Protein AF-A0A078GPU3-F1 (afdb_monomer)

InterPro domains:
  IPR036322 WD40-repeat-containing domain superfamily [SSF50978] (139-266)
  IPR045288 Membrane protein At1g75140-like [PTHR35464] (1-356)

Sequence (356 aa):
MADPRNGKSFLFTFYFIITLTLLFISPSYANESPAIVDETEDVVSTDVAASVTEPTREDTLLHKLEELVKNLTEIVSNLDAKLSESKNEISKSDDEAIGGGGAKAFSVTKYSPFWTERFSFTSAMKLDSDATFINVLPFKDFEGSSKYFAIGDSRGRVYVFLRNGDVLIEFFTTVDSPVTAMVSYLSMFKNSSFVVTGHQNGAVLFHRIHEGSSGEDWNSNSVSMEHVGAFDVDDSADPVTLLEVHHVGRVRYILATDLSGKLTVLTENRTVYGSVIPTSRPLVFLKQRLLFLTESGAGSLDLRSMKIRETECEGLNHSLARSYVFDATERSKAYGFTSEGEIIHVLLHGDIMNFK

Nearest PDB structures (foldseek):
  3zwl-assembly1_B  TM=7.045E-01  e=1.389E-06  Saccharomyces cerevisiae
  7d4i-assembly1_B3  TM=7.040E-01  e=6.332E-05  Saccharomyces cerevisiae S288C
  8b2l-assembly1_Q1  TM=5.163E-01  e=3.341E-06  Nicotiana tabacum
  7sqc-assembly1_2I  TM=4.112E-01  e=4.795E-06  Chlamydomonas reinhardtii
  7d5s-assembly1_B2  TM=6.353E-01  e=2.829E-04  Saccharomyces cerevisiae S288C

Radius of gyration: 32.64 Å; Cα contacts (8 Å, |Δi|>4): 587; chains: 1; bounding box: 80×60×107 Å

Organism: Brassica napus (NCBI:txid3708)

Secondary structure (DSSP, 8-state):
------SSHHHHHHHHHHHHHTTS--------PPPPP----------------PPPHHHHHHHHHHHHHHHHHHHHHHHHHHHHHHHHHHTTSSS-----------------TTHHHH---------SS-EEEEEE-S-B-TTS-B-EEEEEETTSEEEEEETTS-EEEEEE-SS-S-EEEEEEEE-TTSSEEEEEEEETTS-EEEEEEEEPP--SSS-TT-EEEEEEEE----TTPPPEEEEEEEEETTEEEEEEEETT--EEEEETTS-EEEEE--SS-EEEE-TTSSEEEESSEEEEEETTTTEEEEEE-TT-TTPPEEEEEE-SSSTTEEEEEETT--EEEEE--B-SSSB-

pLDDT: mean 77.77, std 21.82, range [28.89, 98.0]

Solvent-accessible surface area (backbone atoms only — not comparable to full-atom values): 21555 Å² total; per-residue (Å²): 142,82,85,92,82,83,81,70,67,66,60,57,59,54,55,55,54,57,59,59,59,66,73,74,74,76,89,81,85,78,89,77,80,88,81,84,84,86,83,88,80,91,81,90,84,89,86,90,80,90,79,81,87,71,80,51,74,64,58,61,50,51,53,53,50,53,52,49,51,51,53,52,52,51,52,51,53,53,50,54,51,54,56,54,54,58,57,61,61,64,71,72,74,78,86,80,89,87,83,88,86,82,95,72,90,72,83,74,78,71,88,63,86,59,50,72,83,78,43,82,88,65,62,88,88,82,71,99,54,58,76,52,39,79,41,75,40,80,49,60,48,99,86,67,46,65,46,36,36,35,36,22,19,56,60,13,35,40,36,33,26,40,74,67,61,50,76,68,40,82,42,75,73,85,47,86,34,28,25,44,22,59,39,64,44,67,40,97,81,67,46,30,30,41,34,37,40,21,14,51,65,29,50,44,36,36,31,37,38,36,53,53,78,74,63,97,54,93,67,62,73,46,57,49,76,46,84,73,46,65,43,74,63,66,88,85,36,51,29,22,60,42,48,45,72,40,69,59,90,92,47,54,36,39,40,38,27,27,69,86,17,41,37,36,35,29,35,86,89,36,44,68,76,48,71,45,70,60,98,48,38,70,66,42,69,40,84,76,48,54,34,31,36,26,30,56,27,37,38,20,56,41,81,90,77,65,43,77,48,76,46,75,46,86,84,44,86,88,46,38,45,72,47,61,47,65,38,91,86,50,66,51,30,32,41,34,32,29,75,84,70,47,80,43,79,44,70,59,44,78,48,77,90,56,63,90

Foldseek 3Di:
DDDPPDDPPVVVVVVVVVVVVVVPDDDDDDDDDDDDDDDDDDDDDDDDDDDDDDPDPVVVVVVVVVVVVVVVVVVVVVVVVVVVVVVVVVVPPPPDDDDDDDDDPPPPPDPDPCCVVPPDDQDDDDDPFDWQDKAQACQADPVRDGQWIWTWGQQQWIWIAGPNGDTQDTDRQPGGFTFHEKDWDADPVNQKIKMWTFGQQGWIFIKMWGFDPQDDPPPNGRIDMGTPGTAPDDSNFHGWNYWAWADDPPWIWIWTAHPQQKIWIAGPVRYTLDIDHDPFHFADDLHNAQKTAGQFFIWGADSVVRDIDTDGDPPCPPWTWPHKDADPVQSQWIWTATPVGHIDIDGWDDGRVDID

Mean predicted aligned error: 16.99 Å

Structure (mmCIF, N/CA/C/O backbone):
data_AF-A0A078GPU3-F1
#
_entry.id   AF-A0A078GPU3-F1
#
loop_
_atom_site.group_PDB
_atom_site.id
_atom_site.type_symbol
_atom_site.label_atom_id
_atom_site.label_alt_id
_atom_site.label_comp_id
_atom_site.label_asym_id
_atom_site.label_entity_id
_atom_site.label_seq_id
_atom_site.pdbx_PDB_ins_code
_atom_site.Cartn_x
_atom_site.Cartn_y
_atom_site.Cartn_z
_atom_site.occupancy
_atom_site.B_iso_or_equiv
_atom_site.auth_seq_id
_atom_site.auth_comp_id
_atom_site.auth_asym_id
_atom_site.auth_atom_id
_atom_site.pdbx_PDB_model_num
ATOM 1 N N . MET A 1 1 ? 31.493 35.669 18.309 1.00 38.38 1 MET A N 1
ATOM 2 C CA . MET A 1 1 ? 31.780 36.826 17.435 1.00 38.38 1 MET A CA 1
ATOM 3 C C . MET A 1 1 ? 32.610 36.325 16.267 1.00 38.38 1 MET A C 1
ATOM 5 O O . MET A 1 1 ? 33.752 35.950 16.481 1.00 38.38 1 MET A O 1
ATOM 9 N N . ALA A 1 2 ? 32.007 36.229 15.083 1.00 35.31 2 ALA A N 1
ATOM 10 C CA . ALA A 1 2 ? 32.670 35.897 13.824 1.00 35.31 2 ALA A CA 1
ATOM 11 C C . ALA A 1 2 ? 32.143 36.869 12.754 1.00 35.31 2 ALA A C 1
ATOM 13 O O . ALA A 1 2 ? 30.950 37.172 12.731 1.00 35.31 2 ALA A O 1
ATOM 14 N N . ASP A 1 3 ? 33.067 37.414 11.972 1.00 33.72 3 ASP A N 1
ATOM 15 C CA . ASP A 1 3 ? 32.955 38.603 11.120 1.00 33.72 3 ASP A CA 1
ATOM 16 C C . ASP A 1 3 ? 32.292 38.294 9.753 1.00 33.72 3 ASP A C 1
ATOM 18 O O . ASP A 1 3 ? 32.696 37.324 9.104 1.00 33.72 3 ASP A O 1
ATOM 22 N N . PRO A 1 4 ? 31.293 39.066 9.266 1.00 44.62 4 PRO A N 1
ATOM 23 C CA . PRO A 1 4 ? 30.625 38.812 7.994 1.00 44.62 4 PRO A CA 1
ATOM 24 C C . PRO A 1 4 ? 31.137 39.764 6.902 1.00 44.62 4 PRO A C 1
ATOM 26 O O . PRO A 1 4 ? 30.468 40.722 6.513 1.00 44.62 4 PRO A O 1
ATOM 29 N N . ARG A 1 5 ? 32.323 39.500 6.354 1.00 45.81 5 ARG A N 1
ATOM 30 C CA . ARG A 1 5 ? 32.826 40.203 5.163 1.00 45.81 5 ARG A CA 1
ATOM 31 C C . ARG A 1 5 ? 33.572 39.237 4.256 1.00 45.81 5 ARG A C 1
ATOM 33 O O . ARG A 1 5 ? 34.781 39.175 4.359 1.00 45.81 5 ARG A O 1
ATOM 40 N N . ASN A 1 6 ? 32.863 38.478 3.408 1.00 47.97 6 ASN A N 1
ATOM 41 C CA . ASN A 1 6 ? 33.428 37.852 2.188 1.00 47.97 6 ASN A CA 1
ATOM 42 C C . ASN A 1 6 ? 32.373 37.219 1.244 1.00 47.97 6 ASN A C 1
ATOM 44 O O . ASN A 1 6 ? 32.627 36.216 0.590 1.00 47.97 6 ASN A O 1
ATOM 48 N N . GLY A 1 7 ? 31.173 37.806 1.131 1.00 46.72 7 GLY A N 1
ATOM 49 C CA . GLY A 1 7 ? 30.084 37.245 0.306 1.00 46.72 7 GLY A CA 1
ATOM 50 C C . GLY A 1 7 ? 29.919 37.826 -1.106 1.00 46.72 7 GLY A C 1
ATOM 51 O O . GLY A 1 7 ? 29.053 37.370 -1.842 1.00 46.72 7 GLY A O 1
ATOM 52 N N . LYS A 1 8 ? 30.686 38.854 -1.495 1.00 47.19 8 LYS A N 1
ATOM 53 C CA . LYS A 1 8 ? 30.400 39.628 -2.725 1.00 47.19 8 LYS A CA 1
ATOM 54 C C . LYS A 1 8 ? 31.341 39.359 -3.903 1.00 47.19 8 LYS A C 1
ATOM 56 O O . LYS A 1 8 ? 30.979 39.680 -5.025 1.00 47.19 8 LYS A O 1
ATOM 61 N N . SER A 1 9 ? 32.501 38.736 -3.679 1.00 50.56 9 SER A N 1
ATOM 62 C CA . SER A 1 9 ? 33.467 38.465 -4.760 1.00 50.56 9 SER A CA 1
ATOM 63 C C . SER A 1 9 ? 33.090 37.232 -5.598 1.00 50.56 9 SER A C 1
ATOM 65 O O . SER A 1 9 ? 33.302 37.210 -6.804 1.00 50.56 9 SER A O 1
ATOM 67 N N . PHE A 1 10 ? 32.438 36.234 -4.989 1.00 53.00 10 PHE A N 1
ATOM 68 C CA . PHE A 1 10 ? 32.134 34.954 -5.645 1.00 53.00 10 PHE A CA 1
ATOM 69 C C . PHE A 1 10 ? 30.987 35.032 -6.672 1.00 53.00 10 PHE A C 1
ATOM 71 O O . PHE A 1 10 ? 30.927 34.241 -7.609 1.00 53.00 10 PHE A O 1
ATOM 78 N N . LEU A 1 11 ? 30.082 36.006 -6.525 1.00 53.41 11 LEU A N 1
ATOM 79 C CA . LEU A 1 11 ? 28.952 36.194 -7.443 1.00 53.41 11 LEU A CA 1
ATOM 80 C C . LEU A 1 11 ? 29.367 36.876 -8.756 1.00 53.41 11 LEU A C 1
ATOM 82 O O . LEU A 1 11 ? 28.794 36.579 -9.800 1.00 53.41 11 LEU A O 1
ATOM 86 N N . PHE A 1 12 ? 30.389 37.739 -8.730 1.00 52.88 12 PHE A N 1
ATOM 87 C CA . PHE A 1 12 ? 30.881 38.411 -9.938 1.00 52.88 12 PHE A CA 1
ATOM 88 C C . PHE A 1 12 ? 31.705 37.480 -10.837 1.00 52.88 12 PHE A C 1
ATOM 90 O O . PHE A 1 12 ? 31.583 37.551 -12.058 1.00 52.88 12 PHE A O 1
ATOM 97 N N . THR A 1 13 ? 32.483 36.560 -10.261 1.00 53.28 13 THR A N 1
ATOM 98 C CA . THR A 1 13 ? 33.234 35.554 -11.029 1.00 53.28 13 THR A CA 1
ATOM 99 C C . THR A 1 13 ? 32.328 34.517 -11.686 1.00 53.28 13 THR A C 1
ATOM 101 O O . THR A 1 13 ? 32.614 34.092 -12.802 1.00 53.28 13 THR A O 1
ATOM 104 N N . PHE A 1 14 ? 31.205 34.154 -11.059 1.00 53.62 14 PHE A N 1
ATOM 105 C CA . PHE A 1 14 ? 30.246 33.219 -11.655 1.00 53.62 14 PHE A CA 1
ATOM 106 C C . PHE A 1 14 ? 29.488 33.838 -12.843 1.00 53.62 14 PHE A C 1
ATOM 108 O O . PHE A 1 14 ? 29.297 33.183 -13.866 1.00 53.62 14 PHE A O 1
ATOM 115 N N . TYR A 1 15 ? 29.131 35.126 -12.757 1.00 52.25 15 TYR A N 1
ATOM 116 C CA . TYR A 1 15 ? 28.445 35.831 -13.847 1.00 52.25 15 TYR A CA 1
ATOM 117 C C . TYR A 1 15 ? 29.351 36.056 -15.071 1.00 52.25 15 TYR A C 1
ATOM 119 O O . TYR A 1 15 ? 28.878 35.989 -16.201 1.00 52.25 15 TYR A O 1
ATOM 127 N N . PHE A 1 16 ? 30.657 36.261 -14.858 1.00 49.22 16 PHE A N 1
ATOM 128 C CA . PHE A 1 16 ? 31.638 36.448 -15.935 1.00 49.22 16 PHE A CA 1
ATOM 129 C C . PHE A 1 16 ? 31.921 35.159 -16.731 1.00 49.22 16 PHE A C 1
ATOM 131 O O . PHE A 1 16 ? 32.196 35.219 -17.926 1.00 49.22 16 PHE A O 1
ATOM 138 N N . ILE A 1 17 ? 31.816 33.982 -16.099 1.00 54.50 17 ILE A N 1
ATOM 139 C CA . ILE A 1 17 ? 31.999 32.691 -16.786 1.00 54.50 17 ILE A CA 1
ATOM 140 C C . ILE A 1 17 ? 30.772 32.335 -17.643 1.00 54.50 17 ILE A C 1
ATOM 142 O O . ILE A 1 17 ? 30.936 31.795 -18.734 1.00 54.50 17 ILE A O 1
ATOM 146 N N . ILE A 1 18 ? 29.559 32.698 -17.211 1.00 54.38 18 ILE A N 1
ATOM 147 C CA . ILE A 1 18 ? 28.317 32.440 -17.966 1.00 54.38 18 ILE A CA 1
ATOM 148 C C . ILE A 1 18 ? 28.200 33.341 -19.206 1.00 54.38 18 ILE A C 1
ATOM 150 O O . ILE A 1 18 ? 27.699 32.908 -20.241 1.00 54.38 18 ILE A O 1
ATOM 154 N N . THR A 1 19 ? 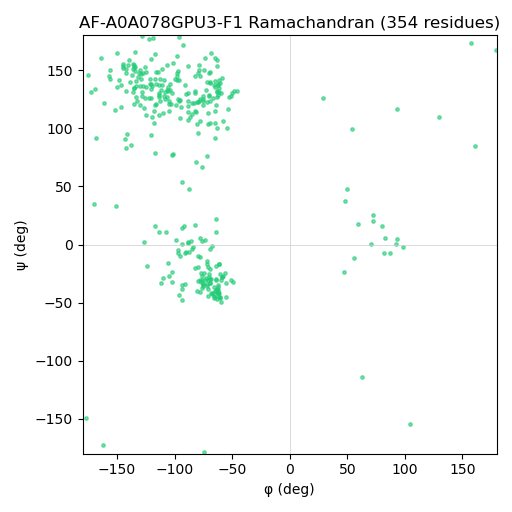28.684 34.584 -19.151 1.00 51.03 19 THR A N 1
ATOM 155 C CA . THR A 1 19 ? 28.669 35.470 -20.326 1.00 51.03 19 THR A CA 1
ATOM 156 C C . THR A 1 19 ? 29.746 35.114 -21.352 1.00 51.03 19 THR A C 1
ATOM 158 O O . THR A 1 19 ? 29.538 35.344 -22.541 1.00 51.03 19 THR A O 1
ATOM 161 N N . LEU A 1 20 ? 30.863 34.509 -20.930 1.00 45.66 20 LEU A N 1
ATOM 162 C CA . LEU A 1 20 ? 31.927 34.075 -21.840 1.00 45.66 20 LEU A CA 1
ATOM 163 C C . LEU A 1 20 ? 31.559 32.794 -22.610 1.00 45.66 20 LEU A C 1
ATOM 165 O O . LEU A 1 20 ? 31.968 32.645 -23.756 1.00 45.66 20 LEU A O 1
ATOM 169 N N . THR A 1 21 ? 30.747 31.898 -22.038 1.00 50.06 21 THR A N 1
ATOM 170 C CA . THR A 1 21 ? 30.280 30.680 -22.731 1.00 50.06 21 THR A CA 1
ATOM 171 C C . THR A 1 21 ? 29.157 30.948 -23.737 1.00 50.06 21 THR A C 1
ATOM 173 O O . THR A 1 21 ? 29.035 30.217 -24.718 1.00 50.06 21 THR A O 1
ATOM 176 N N . LEU A 1 22 ? 28.390 32.031 -23.566 1.00 46.81 22 LEU A N 1
ATOM 177 C CA . LEU A 1 22 ? 27.339 32.449 -24.507 1.00 46.81 22 LEU A CA 1
ATOM 178 C C . LEU A 1 22 ? 27.869 33.151 -25.773 1.00 46.81 22 LEU A C 1
ATOM 180 O O . LEU A 1 22 ? 27.117 33.327 -26.725 1.00 46.81 22 LEU A O 1
ATOM 184 N N . LEU A 1 23 ? 29.154 33.519 -25.816 1.00 43.41 23 LEU A N 1
ATOM 185 C CA . LEU A 1 23 ? 29.799 34.128 -26.990 1.00 43.41 23 LEU A CA 1
ATOM 186 C C . LEU A 1 23 ? 30.362 33.105 -27.996 1.00 43.41 23 LEU A C 1
ATOM 188 O O . LEU A 1 23 ? 30.781 33.503 -29.080 1.00 43.41 23 LEU A O 1
ATOM 192 N N . PHE A 1 24 ? 30.350 31.804 -27.674 1.00 42.53 24 PHE A N 1
ATOM 193 C CA . PHE A 1 24 ? 30.933 30.746 -28.518 1.00 42.53 24 PHE A CA 1
ATOM 194 C C . PHE A 1 24 ? 29.921 29.760 -29.118 1.00 42.53 24 PHE A C 1
ATOM 196 O O . PHE A 1 24 ? 30.326 28.760 -29.704 1.00 42.53 24 PHE A O 1
ATOM 203 N N . ILE A 1 25 ? 28.616 30.036 -29.032 1.00 43.19 25 ILE A N 1
ATOM 204 C CA . ILE A 1 25 ? 27.588 29.203 -29.673 1.00 43.19 25 ILE A CA 1
ATOM 205 C C . ILE A 1 25 ? 26.855 30.035 -30.726 1.00 43.19 25 ILE A C 1
ATOM 207 O O . ILE A 1 25 ? 25.748 30.522 -30.514 1.00 43.19 25 ILE A O 1
ATOM 211 N N . SER A 1 26 ? 27.500 30.184 -31.880 1.00 37.50 26 SER A N 1
ATOM 212 C CA . SER A 1 26 ? 26.836 30.539 -33.134 1.00 37.50 26 SER A CA 1
ATOM 213 C C . SER A 1 26 ? 26.768 29.274 -33.995 1.00 37.50 26 SER A C 1
ATOM 215 O O . SER A 1 26 ? 27.820 28.695 -34.271 1.00 37.50 26 SER A O 1
ATOM 217 N N . PRO A 1 27 ? 25.585 28.819 -34.441 1.00 39.81 27 PRO A N 1
ATOM 218 C CA . PRO A 1 27 ? 25.490 27.739 -35.411 1.00 39.81 27 PRO A CA 1
ATOM 219 C C . PRO A 1 27 ? 25.729 28.305 -36.816 1.00 39.81 27 PRO A C 1
ATOM 221 O O . PRO A 1 27 ? 24.854 28.941 -37.402 1.00 39.81 27 PRO A O 1
ATOM 224 N N . SER A 1 28 ? 26.920 28.078 -37.369 1.00 35.59 28 SER A N 1
ATOM 225 C CA . SER A 1 28 ? 27.180 28.290 -38.796 1.00 35.59 28 SER A CA 1
ATOM 226 C C . SER A 1 28 ? 26.642 27.087 -39.573 1.00 35.59 28 SER A C 1
ATOM 228 O O . SER A 1 28 ? 27.313 26.064 -39.687 1.00 35.59 28 SER A O 1
ATOM 230 N N 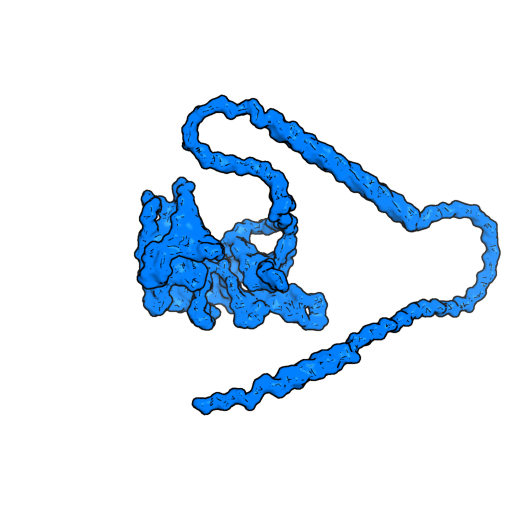. TYR A 1 29 ? 25.420 27.201 -40.090 1.00 36.47 29 TYR A N 1
ATOM 231 C CA . TYR A 1 29 ? 24.913 26.326 -41.146 1.00 36.47 29 TYR A CA 1
ATOM 232 C C . TYR A 1 29 ? 25.758 26.531 -42.413 1.00 36.47 29 TYR A C 1
ATOM 234 O O . TYR A 1 29 ? 25.789 27.636 -42.954 1.00 36.47 29 TYR A O 1
ATOM 242 N N . ALA A 1 30 ? 26.411 25.476 -42.900 1.00 30.42 30 ALA A N 1
ATOM 243 C CA . ALA A 1 30 ? 26.950 25.415 -44.254 1.00 30.42 30 ALA A CA 1
ATOM 244 C C . ALA A 1 30 ? 26.173 24.346 -45.033 1.00 30.42 30 ALA A C 1
ATOM 246 O O . ALA A 1 30 ? 26.242 23.159 -44.725 1.00 30.42 30 ALA A O 1
ATOM 247 N N . ASN A 1 31 ? 25.387 24.815 -46.002 1.00 36.84 31 ASN A N 1
ATOM 248 C CA . ASN A 1 31 ? 24.769 24.022 -47.059 1.00 36.84 31 ASN A CA 1
ATOM 249 C C . ASN A 1 31 ? 25.869 23.535 -48.012 1.00 36.84 31 ASN A C 1
ATOM 251 O O . ASN A 1 31 ? 26.529 24.370 -48.627 1.00 36.84 31 ASN A O 1
ATOM 255 N N . GLU A 1 32 ? 25.987 22.227 -48.223 1.00 31.34 32 GLU A N 1
ATOM 256 C CA . GLU A 1 32 ? 26.596 21.681 -49.438 1.00 31.34 32 GLU A CA 1
ATOM 257 C C . GLU A 1 32 ? 25.609 20.712 -50.100 1.00 31.34 32 GLU A C 1
ATOM 259 O O . GLU A 1 32 ? 25.269 19.658 -49.566 1.00 31.34 32 GLU A O 1
ATOM 264 N N . SER A 1 33 ? 25.103 21.130 -51.263 1.00 37.38 33 SER A N 1
ATOM 265 C CA . SER A 1 33 ? 24.352 20.298 -52.206 1.00 37.38 33 SER A CA 1
ATOM 266 C C . SER A 1 33 ? 25.279 19.265 -52.860 1.00 37.38 33 SER A C 1
ATOM 268 O O . SER A 1 33 ? 26.437 19.592 -53.125 1.00 37.38 33 SER A O 1
ATOM 270 N N . PRO A 1 34 ? 24.796 18.065 -53.229 1.00 35.47 34 PRO A N 1
ATOM 271 C CA . PRO A 1 34 ? 25.605 17.135 -54.000 1.00 35.47 34 PRO A CA 1
ATOM 272 C C . PRO A 1 34 ? 25.632 17.556 -55.476 1.00 35.47 34 PRO A C 1
ATOM 274 O O . PRO A 1 34 ? 24.592 17.717 -56.117 1.00 35.47 34 PRO A O 1
ATOM 277 N N . ALA A 1 35 ? 26.841 17.731 -56.008 1.00 30.84 35 ALA A N 1
ATOM 278 C CA . ALA A 1 35 ? 27.097 17.875 -57.433 1.00 30.84 35 ALA A CA 1
ATOM 279 C C . ALA A 1 35 ? 26.992 16.505 -58.122 1.00 30.84 35 ALA A C 1
ATOM 281 O O . ALA A 1 35 ? 27.623 15.533 -57.707 1.00 30.84 35 ALA A O 1
ATOM 282 N N . ILE A 1 36 ? 26.181 16.456 -59.175 1.00 33.16 36 ILE A N 1
ATOM 283 C CA . ILE A 1 36 ? 26.060 15.341 -60.113 1.00 33.16 36 ILE A CA 1
ATOM 284 C C . ILE A 1 36 ? 27.292 15.384 -61.026 1.00 33.16 36 ILE A C 1
ATOM 286 O O . ILE A 1 36 ? 27.554 16.414 -61.647 1.00 33.16 36 ILE A O 1
ATOM 290 N N . VAL A 1 37 ? 28.051 14.288 -61.082 1.00 34.31 37 VAL A N 1
ATOM 291 C CA . VAL A 1 37 ? 29.128 14.094 -62.061 1.00 34.31 37 VAL A CA 1
ATOM 292 C C . VAL A 1 37 ? 28.521 13.472 -63.313 1.00 34.31 37 VAL A C 1
ATOM 294 O O . VAL A 1 37 ? 27.919 12.402 -63.263 1.00 34.31 37 VAL A O 1
ATOM 297 N N . ASP A 1 38 ? 28.668 14.217 -64.399 1.00 28.89 38 ASP A N 1
ATOM 298 C CA . ASP A 1 38 ? 28.354 13.884 -65.779 1.00 28.89 38 ASP A CA 1
ATOM 299 C C . ASP A 1 38 ? 29.530 13.0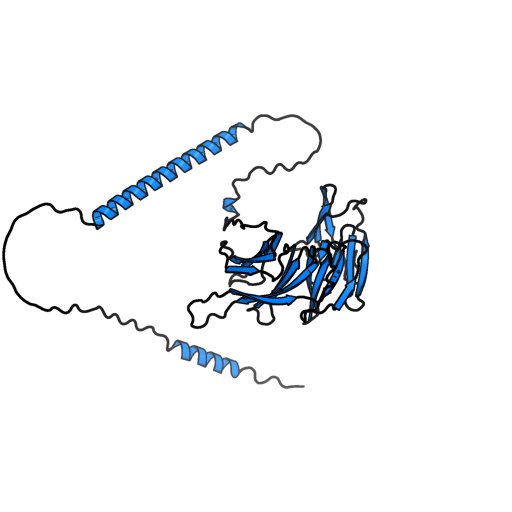80 -66.361 1.00 28.89 38 ASP A C 1
ATOM 301 O O . ASP A 1 38 ? 30.641 13.604 -66.467 1.00 28.89 38 ASP A O 1
ATOM 305 N N . GLU A 1 39 ? 29.308 11.809 -66.699 1.00 34.44 39 GLU A N 1
ATOM 306 C CA . GLU A 1 39 ? 30.161 11.082 -67.642 1.00 34.44 39 GLU A CA 1
ATOM 307 C C . GLU A 1 39 ? 29.363 10.860 -68.925 1.00 34.44 39 GLU A C 1
ATOM 309 O O . GLU A 1 39 ? 28.349 10.162 -68.968 1.00 34.44 39 GLU A O 1
ATOM 314 N N . THR A 1 40 ? 29.848 11.526 -69.964 1.00 32.47 40 THR A N 1
ATOM 315 C CA . THR A 1 40 ? 29.397 11.468 -71.344 1.00 32.47 40 THR A CA 1
ATOM 316 C C . THR A 1 40 ? 30.043 10.269 -72.031 1.00 32.47 40 THR A C 1
ATOM 318 O O . THR A 1 40 ? 31.262 10.224 -72.158 1.00 32.47 40 THR A O 1
ATOM 321 N N . GLU A 1 41 ? 29.238 9.345 -72.556 1.00 34.34 41 GLU A N 1
ATOM 322 C CA . GLU A 1 41 ? 29.599 8.592 -73.761 1.00 34.34 41 GLU A CA 1
ATOM 323 C C . GLU A 1 41 ? 28.399 8.525 -74.715 1.00 34.34 41 GLU A C 1
ATOM 325 O O . GLU A 1 41 ? 27.310 8.051 -74.386 1.00 34.34 41 GLU A O 1
ATOM 330 N N . ASP A 1 42 ? 28.638 9.061 -75.910 1.00 31.36 42 ASP A N 1
ATOM 331 C CA . ASP A 1 42 ? 27.776 9.078 -77.083 1.00 31.36 42 ASP A CA 1
ATOM 332 C C . ASP A 1 42 ? 27.483 7.668 -77.615 1.00 31.36 42 ASP A C 1
ATOM 334 O O . ASP A 1 42 ? 28.421 6.955 -77.956 1.00 31.36 42 ASP A O 1
ATOM 338 N N . VAL A 1 43 ? 26.209 7.339 -77.878 1.00 35.69 43 VAL A N 1
ATOM 339 C CA . VAL A 1 43 ? 25.806 6.649 -79.123 1.00 35.69 43 VAL A CA 1
ATOM 340 C C . VAL A 1 43 ? 24.407 7.116 -79.548 1.00 35.69 43 VAL A C 1
ATOM 342 O O . VAL A 1 43 ? 23.406 6.919 -78.863 1.00 35.69 43 VAL A O 1
ATOM 345 N N . VAL A 1 44 ? 24.367 7.719 -80.732 1.00 34.06 44 VAL A N 1
ATOM 346 C CA . VAL A 1 44 ? 23.192 8.115 -81.521 1.00 34.06 44 VAL A CA 1
ATOM 347 C C . VAL A 1 44 ? 22.395 6.891 -81.989 1.00 34.06 44 VAL A C 1
ATOM 349 O O . VAL A 1 44 ? 23.000 5.964 -82.515 1.00 34.06 44 VAL A O 1
ATOM 352 N N . SER A 1 45 ? 21.056 6.943 -81.907 1.00 31.89 45 SER A N 1
ATOM 353 C CA . SER A 1 45 ? 20.155 6.552 -83.010 1.00 31.89 45 SER A CA 1
ATOM 354 C C . SER A 1 45 ? 18.674 6.870 -82.740 1.00 31.89 45 SER A C 1
ATOM 356 O O . SER A 1 45 ? 18.110 6.561 -81.698 1.00 31.89 45 SER A O 1
ATOM 358 N N . THR A 1 46 ? 18.089 7.499 -83.752 1.00 30.39 46 THR A N 1
ATOM 359 C CA . THR A 1 46 ? 16.739 8.027 -83.983 1.00 30.39 46 THR A CA 1
ATOM 360 C C . THR A 1 46 ? 15.624 6.969 -83.945 1.00 30.39 46 THR A C 1
ATOM 362 O O . THR A 1 46 ? 15.811 5.902 -84.517 1.00 30.39 46 THR A O 1
ATOM 365 N N . ASP A 1 47 ? 14.449 7.285 -83.374 1.00 29.94 47 ASP A N 1
ATOM 366 C CA . ASP A 1 47 ? 13.174 7.303 -84.123 1.00 29.94 47 ASP A CA 1
ATOM 367 C C . ASP A 1 47 ? 11.965 7.804 -83.308 1.00 29.94 47 ASP A C 1
ATOM 369 O O . ASP A 1 47 ? 11.841 7.622 -82.099 1.00 29.94 47 ASP A O 1
ATOM 373 N N . VAL A 1 48 ? 11.077 8.485 -84.033 1.00 39.03 48 VAL A N 1
ATOM 374 C CA . VAL A 1 48 ? 9.839 9.140 -83.599 1.00 39.03 48 VAL A CA 1
ATOM 375 C C . VAL A 1 48 ? 8.668 8.159 -83.697 1.00 39.03 48 VAL A C 1
ATOM 377 O O . VAL A 1 48 ? 8.427 7.648 -84.784 1.00 39.03 48 VAL A O 1
ATOM 380 N N . ALA A 1 49 ? 7.866 7.994 -82.637 1.00 31.50 49 ALA A N 1
ATOM 381 C CA . ALA A 1 49 ? 6.415 7.761 -82.743 1.00 31.50 49 ALA A CA 1
ATOM 382 C C . ALA A 1 49 ? 5.717 7.865 -81.375 1.00 31.50 49 ALA A C 1
ATOM 384 O O . ALA A 1 49 ? 6.164 7.311 -80.377 1.00 31.50 49 ALA A O 1
ATOM 385 N N . ALA A 1 50 ? 4.596 8.583 -81.354 1.00 43.56 50 ALA A N 1
ATOM 386 C CA . ALA A 1 50 ? 3.748 8.826 -80.195 1.00 43.56 50 ALA A CA 1
ATOM 387 C C . ALA A 1 50 ? 3.008 7.567 -79.706 1.00 43.56 50 ALA A C 1
ATOM 389 O O . ALA A 1 50 ? 2.401 6.872 -80.518 1.00 43.56 50 ALA A O 1
ATOM 390 N N . SER A 1 51 ? 2.917 7.366 -78.386 1.00 35.19 51 SER A N 1
ATOM 391 C CA . SER A 1 51 ? 1.755 6.701 -77.778 1.00 35.19 51 SER A CA 1
ATOM 392 C C . SER A 1 51 ? 1.645 6.972 -76.273 1.00 35.19 51 SER A C 1
ATOM 394 O O . SER A 1 51 ? 2.546 6.620 -75.523 1.00 35.19 51 SER A O 1
ATOM 396 N N . VAL A 1 52 ? 0.499 7.538 -75.878 1.00 43.59 52 VAL A N 1
ATOM 397 C CA . VAL A 1 52 ? -0.183 7.397 -74.576 1.00 43.59 52 VAL A CA 1
ATOM 398 C C . VAL A 1 52 ? 0.657 7.716 -73.331 1.00 43.59 52 VAL A C 1
ATOM 400 O O . VAL A 1 52 ? 1.380 6.877 -72.807 1.00 43.59 52 VAL A O 1
ATOM 403 N N . THR A 1 53 ? 0.486 8.927 -72.798 1.00 45.34 53 THR A N 1
ATOM 404 C CA . THR A 1 53 ? 0.942 9.287 -71.452 1.00 45.34 53 THR A CA 1
ATOM 405 C C . THR A 1 53 ? 0.157 8.463 -70.428 1.00 45.34 53 THR A C 1
ATOM 407 O O . THR A 1 53 ? -1.023 8.722 -70.192 1.00 45.34 53 THR A O 1
ATOM 410 N N . GLU A 1 54 ? 0.786 7.442 -69.845 1.00 55.16 54 GLU A N 1
ATOM 411 C CA . GLU A 1 54 ? 0.287 6.825 -68.615 1.00 55.16 54 GLU A CA 1
ATOM 412 C C . GLU A 1 54 ? 0.245 7.886 -67.500 1.00 55.16 54 GLU A C 1
ATOM 414 O O . GLU A 1 54 ? 1.169 8.704 -67.413 1.00 55.16 54 GLU A O 1
ATOM 419 N N . PRO A 1 55 ? -0.807 7.919 -66.657 1.00 55.91 55 PRO A N 1
ATOM 420 C CA . PRO A 1 55 ? -0.866 8.856 -65.545 1.00 55.91 55 PRO A CA 1
ATOM 421 C C . PRO A 1 55 ? 0.305 8.583 -64.607 1.00 55.91 55 PRO A C 1
ATOM 423 O O . PRO A 1 55 ? 0.588 7.435 -64.247 1.00 55.91 55 PRO A O 1
ATOM 426 N N . THR A 1 56 ? 1.014 9.643 -64.234 1.00 71.50 56 THR A N 1
ATOM 427 C CA . THR A 1 56 ? 2.196 9.509 -63.392 1.00 71.50 56 THR A CA 1
ATOM 428 C C . THR A 1 56 ? 1.800 8.931 -62.036 1.00 71.50 56 THR A C 1
ATOM 430 O O . THR A 1 56 ? 0.670 9.065 -61.561 1.00 71.50 56 THR A O 1
ATOM 433 N N . ARG A 1 57 ? 2.745 8.258 -61.376 1.00 67.94 57 ARG A N 1
ATOM 434 C CA . ARG A 1 57 ? 2.545 7.673 -60.043 1.00 67.94 57 ARG A CA 1
ATOM 435 C C . ARG A 1 57 ? 1.963 8.686 -59.042 1.00 67.94 57 ARG A C 1
ATOM 437 O O . ARG A 1 57 ? 1.201 8.284 -58.167 1.00 67.94 57 ARG A O 1
ATOM 444 N N . GLU A 1 58 ? 2.267 9.973 -59.194 1.00 67.75 58 GLU A N 1
ATOM 445 C CA . GLU A 1 58 ? 1.700 11.060 -58.387 1.00 67.75 58 GLU A CA 1
ATOM 446 C C . GLU A 1 58 ? 0.193 11.258 -58.611 1.00 67.75 58 GLU A C 1
ATOM 448 O O . GLU A 1 58 ? -0.545 11.360 -57.631 1.00 67.75 58 GLU A O 1
ATOM 453 N N . ASP A 1 59 ? -0.296 11.185 -59.852 1.00 71.56 59 ASP A N 1
ATOM 454 C CA . ASP A 1 59 ? -1.729 11.307 -60.166 1.00 71.56 59 ASP A CA 1
ATOM 455 C C . ASP A 1 59 ? -2.540 10.168 -59.530 1.00 71.56 59 ASP A C 1
ATOM 457 O O . ASP A 1 59 ? -3.629 10.368 -58.987 1.00 71.56 59 ASP A O 1
ATOM 461 N N . THR A 1 60 ? -1.973 8.957 -59.520 1.00 77.44 60 THR A N 1
ATOM 462 C CA . THR A 1 60 ? -2.615 7.795 -58.885 1.00 77.44 60 THR A CA 1
ATOM 463 C C . THR A 1 60 ? -2.657 7.894 -57.358 1.00 77.44 60 THR A C 1
ATOM 465 O O . THR A 1 60 ? -3.569 7.356 -56.728 1.00 77.44 60 THR A O 1
ATOM 468 N N . LEU A 1 61 ? -1.682 8.574 -56.745 1.00 76.25 61 LEU A N 1
ATOM 469 C CA . LEU A 1 61 ? -1.640 8.796 -55.300 1.00 76.25 61 LEU A CA 1
ATOM 470 C C . LEU A 1 61 ? -2.603 9.905 -54.882 1.00 76.25 61 LEU A C 1
ATOM 472 O O . LEU A 1 61 ? -3.303 9.738 -53.885 1.00 76.25 61 LEU A O 1
ATOM 476 N N . LEU A 1 62 ? -2.688 10.984 -55.662 1.00 81.75 62 LEU A N 1
ATOM 477 C CA . LEU A 1 62 ? -3.647 12.063 -55.435 1.00 81.75 62 LEU A CA 1
ATOM 478 C C . LEU A 1 62 ? -5.086 11.553 -55.499 1.00 81.75 62 LEU A C 1
ATOM 480 O O . LEU A 1 62 ? -5.860 11.813 -54.580 1.00 81.75 62 LEU A O 1
ATOM 484 N N . HIS A 1 63 ? -5.414 10.732 -56.499 1.00 83.25 63 HIS A N 1
ATOM 485 C CA . HIS A 1 63 ? -6.753 10.156 -56.613 1.00 83.25 63 HIS A CA 1
ATOM 486 C C . HIS A 1 63 ? -7.104 9.245 -55.421 1.00 83.25 63 HIS A C 1
ATOM 488 O O . HIS A 1 63 ? -8.224 9.280 -54.914 1.00 83.25 63 HIS A O 1
ATOM 494 N N . LYS A 1 64 ? -6.148 8.446 -54.923 1.00 86.25 64 LYS A N 1
ATOM 495 C CA . LYS A 1 64 ? -6.355 7.618 -53.718 1.00 86.25 64 LYS A CA 1
ATOM 496 C C . LYS A 1 64 ? -6.552 8.461 -52.462 1.00 86.25 64 LYS A C 1
ATOM 498 O O . LYS A 1 64 ? -7.327 8.086 -51.584 1.00 86.25 64 LYS A O 1
ATOM 503 N N . LEU A 1 65 ? -5.841 9.581 -52.360 1.00 85.56 65 LEU A N 1
ATOM 504 C CA . LEU A 1 65 ? -5.969 10.491 -51.229 1.00 85.56 65 LEU A CA 1
ATOM 505 C C . LEU A 1 65 ? -7.343 11.170 -51.228 1.00 85.56 65 LEU A C 1
ATOM 507 O O . LEU A 1 65 ? -7.989 11.254 -50.188 1.00 85.56 65 LEU A O 1
ATOM 511 N N . GLU A 1 66 ? -7.811 11.599 -52.398 1.00 89.62 66 GLU A N 1
ATOM 512 C CA . GLU A 1 66 ? -9.121 12.226 -52.569 1.00 89.62 66 GLU A CA 1
ATOM 513 C C . GLU A 1 66 ? -10.264 11.253 -52.238 1.00 89.62 66 GLU A C 1
ATOM 515 O O . GLU A 1 66 ? -11.217 11.608 -51.541 1.00 89.62 66 GLU A O 1
ATOM 520 N N . GLU A 1 67 ? -10.121 9.985 -52.630 1.00 90.62 67 GLU A N 1
ATOM 521 C CA . GLU A 1 67 ? -11.063 8.919 -52.284 1.00 90.62 67 GLU A CA 1
ATOM 522 C C . GLU A 1 67 ? -11.092 8.627 -50.771 1.00 90.62 67 GLU A C 1
ATOM 524 O O . GLU A 1 67 ? -12.166 8.471 -50.184 1.00 90.62 67 GLU A O 1
ATOM 529 N N . LEU A 1 68 ? -9.930 8.628 -50.107 1.00 88.62 68 LEU A N 1
ATOM 530 C CA . LEU A 1 68 ? -9.840 8.472 -48.651 1.00 88.62 68 LEU A CA 1
ATOM 531 C C . LEU A 1 68 ? -10.492 9.635 -47.904 1.00 88.62 68 LEU A C 1
ATOM 533 O O . LEU A 1 68 ? -11.248 9.406 -46.958 1.00 88.62 68 LEU A O 1
ATOM 537 N N . VAL A 1 69 ? -10.234 10.873 -48.331 1.00 90.69 69 VAL A N 1
ATOM 538 C CA . VAL A 1 69 ? -10.839 12.069 -47.728 1.00 90.69 69 VAL A CA 1
ATOM 539 C C . VAL A 1 69 ? -12.357 12.028 -47.875 1.00 90.69 69 VAL A C 1
ATOM 541 O O . VAL A 1 69 ? -13.077 12.313 -46.915 1.00 90.69 69 VAL A O 1
ATOM 544 N N . LYS A 1 70 ? -12.862 11.605 -49.037 1.00 89.25 70 LYS A N 1
ATOM 545 C CA . LYS A 1 70 ? -14.300 11.460 -49.271 1.00 89.25 70 LYS A CA 1
ATOM 546 C C . LYS A 1 70 ? -14.930 10.407 -48.353 1.00 89.25 70 LYS A C 1
ATOM 548 O O . LYS A 1 70 ? -15.927 10.708 -47.700 1.00 89.25 70 LYS A O 1
ATOM 553 N N . ASN A 1 71 ? -14.317 9.227 -48.230 1.00 90.31 71 ASN A N 1
ATOM 554 C CA . ASN A 1 71 ? -14.801 8.167 -47.337 1.00 90.31 71 ASN A CA 1
ATOM 555 C C . ASN A 1 71 ? -14.792 8.592 -45.863 1.00 90.31 71 ASN A C 1
ATOM 557 O O . ASN A 1 71 ? -15.749 8.339 -45.134 1.00 90.31 71 ASN A O 1
ATOM 561 N N . LEU A 1 72 ? -13.735 9.274 -45.417 1.00 83.56 72 LEU A N 1
ATOM 562 C CA . LEU A 1 72 ? -13.658 9.808 -44.055 1.00 83.56 72 LEU A CA 1
ATOM 563 C C . LEU A 1 72 ? -14.749 10.848 -43.794 1.00 83.56 72 LEU A C 1
ATOM 565 O O . LEU A 1 72 ? -15.388 10.814 -42.744 1.00 83.56 72 LEU A O 1
ATOM 569 N N . THR A 1 73 ? -15.003 11.730 -44.760 1.00 89.69 73 THR A N 1
ATOM 570 C CA . THR A 1 73 ? -16.050 12.755 -44.650 1.00 89.69 73 THR A CA 1
ATOM 571 C C . THR A 1 73 ? -17.437 12.119 -44.534 1.00 89.69 73 THR A C 1
ATOM 573 O O . THR A 1 73 ? -18.246 12.536 -43.705 1.00 89.69 73 THR A O 1
ATOM 576 N N . GLU A 1 74 ? -17.704 11.065 -45.307 1.00 87.75 74 GLU A N 1
ATOM 577 C CA . GLU A 1 74 ? -18.967 10.328 -45.247 1.00 87.75 74 GLU A CA 1
ATOM 578 C C . GLU A 1 74 ? -19.149 9.619 -43.896 1.00 87.75 74 GLU A C 1
ATOM 580 O O . GLU A 1 74 ? -20.202 9.747 -43.268 1.00 87.75 74 GLU A O 1
ATOM 585 N N . ILE A 1 75 ? -18.105 8.956 -43.389 1.00 86.81 75 ILE A N 1
ATOM 586 C CA . ILE A 1 75 ? -18.137 8.283 -42.082 1.00 86.81 75 ILE A CA 1
ATOM 587 C C . ILE A 1 75 ? -18.419 9.280 -40.953 1.00 86.81 75 ILE A C 1
ATOM 589 O O . ILE A 1 75 ? -19.280 9.012 -40.113 1.00 86.81 75 ILE A O 1
ATOM 593 N N . VAL A 1 76 ? -17.746 10.435 -40.949 1.00 86.25 76 VAL A N 1
ATOM 594 C CA . VAL A 1 76 ? -17.968 11.487 -39.942 1.00 86.25 76 VAL A CA 1
ATOM 595 C C . VAL A 1 76 ? -19.404 12.004 -40.009 1.00 86.25 76 VAL A C 1
ATOM 597 O O . VAL A 1 76 ? -20.072 12.063 -38.980 1.00 86.25 76 VAL A O 1
ATOM 600 N N . SER A 1 77 ? -19.927 12.273 -41.209 1.00 85.69 77 SER A N 1
ATOM 601 C CA . SER A 1 77 ? -21.309 12.747 -41.364 1.00 85.69 77 SER A CA 1
ATOM 602 C C . SER A 1 77 ? -22.352 11.738 -40.861 1.00 85.69 77 SER A C 1
ATOM 604 O O . SER A 1 77 ? -23.352 12.117 -40.251 1.00 85.69 77 SER A O 1
ATOM 606 N N . ASN A 1 78 ? -22.099 10.441 -41.053 1.00 85.56 78 ASN A N 1
ATOM 607 C CA . ASN A 1 78 ? -22.997 9.375 -40.618 1.00 85.56 78 ASN A CA 1
ATOM 608 C C . ASN A 1 78 ? -22.929 9.157 -39.092 1.00 85.56 78 ASN A C 1
ATOM 610 O O . ASN A 1 78 ? -23.937 8.862 -38.446 1.00 85.56 78 ASN A O 1
ATOM 614 N N . LEU A 1 79 ? -21.748 9.347 -38.497 1.00 79.94 79 LEU A N 1
ATOM 615 C CA . LEU A 1 79 ? -21.562 9.359 -37.044 1.00 79.94 79 LEU A CA 1
ATOM 616 C C . LEU A 1 79 ? -22.281 10.547 -36.397 1.00 79.94 79 LEU A C 1
ATOM 618 O O . LEU A 1 79 ? -23.008 10.345 -35.425 1.00 79.94 79 LEU A O 1
ATOM 622 N N . ASP A 1 80 ? -22.151 11.749 -36.961 1.00 76.88 80 ASP A N 1
ATOM 623 C CA . ASP A 1 80 ? -22.841 12.945 -36.467 1.00 76.88 80 ASP A CA 1
ATOM 624 C C . ASP A 1 80 ? -24.367 12.799 -36.556 1.00 76.88 80 ASP A C 1
ATOM 626 O O . ASP A 1 80 ? -25.083 13.137 -35.607 1.00 76.88 80 ASP A O 1
ATOM 630 N N . ALA A 1 81 ? -24.876 12.215 -37.647 1.00 78.44 81 ALA A N 1
ATOM 631 C CA . ALA A 1 81 ? -26.297 11.916 -37.797 1.00 78.44 81 ALA A CA 1
ATOM 632 C C . ALA A 1 81 ? -26.797 10.963 -36.695 1.00 78.44 81 ALA A C 1
ATOM 634 O O . ALA A 1 81 ? -27.755 11.296 -35.991 1.00 78.44 81 ALA A O 1
ATOM 635 N N . LYS A 1 82 ? -26.103 9.842 -36.453 1.00 77.56 82 LYS A N 1
ATOM 636 C CA . LYS A 1 82 ? -26.453 8.892 -35.376 1.00 77.56 82 LYS A CA 1
ATOM 637 C C . LYS A 1 82 ? -26.369 9.505 -33.977 1.00 77.56 82 LYS A C 1
ATOM 639 O O . LYS A 1 82 ? -27.170 9.184 -33.095 1.00 77.56 82 LYS A O 1
ATOM 644 N N . LEU A 1 83 ? -25.416 10.405 -33.754 1.00 73.94 83 LEU A N 1
ATOM 645 C CA . LEU A 1 83 ? -25.247 11.079 -32.468 1.00 73.94 83 LEU A CA 1
ATOM 646 C C . LEU A 1 83 ? -26.344 12.131 -32.234 1.00 73.94 83 LEU A C 1
ATOM 648 O O . LEU A 1 83 ? -26.772 12.340 -31.100 1.00 73.94 83 LEU A O 1
ATOM 652 N N . SER A 1 84 ? -26.862 12.742 -33.302 1.00 69.25 84 SER A N 1
ATOM 653 C CA . SER A 1 84 ? -28.031 13.625 -33.236 1.00 69.25 84 SER A CA 1
ATOM 654 C C . SER A 1 84 ? -29.342 12.864 -32.993 1.00 69.25 84 SER A C 1
ATOM 656 O O . SER A 1 84 ? -30.192 13.331 -32.236 1.00 69.25 84 SER A O 1
ATOM 658 N N . GLU A 1 85 ? -29.484 11.664 -33.562 1.00 67.12 85 GLU A N 1
ATOM 659 C CA . GLU A 1 85 ? -30.675 10.823 -33.417 1.00 67.12 85 GLU A CA 1
ATOM 660 C C . GLU A 1 85 ? -30.811 10.291 -31.980 1.00 67.12 85 GLU A C 1
ATOM 662 O O . GLU A 1 85 ? -31.878 10.402 -31.377 1.00 67.12 85 GLU A O 1
ATOM 667 N N . SER A 1 86 ? -29.698 9.874 -31.363 1.00 58.62 86 SER A N 1
ATOM 668 C CA . SER A 1 86 ? -29.681 9.440 -29.954 1.00 58.62 86 SER A CA 1
ATOM 669 C C . SER A 1 86 ? -30.039 10.554 -28.955 1.00 58.62 86 SER A C 1
ATOM 671 O O . SER A 1 86 ? -30.657 10.285 -27.925 1.00 58.62 86 SER A O 1
ATOM 673 N N . LYS A 1 87 ? -29.739 11.826 -29.262 1.00 61.31 87 LYS A N 1
ATOM 674 C CA . LYS A 1 87 ? -30.153 12.976 -28.431 1.00 61.31 87 LYS A CA 1
ATOM 675 C C . LYS A 1 87 ? -31.667 13.218 -28.444 1.00 61.31 87 LYS A C 1
ATOM 677 O O . LYS A 1 87 ? -32.199 13.713 -27.453 1.00 61.31 87 LYS A O 1
ATOM 682 N N . ASN A 1 88 ? -32.358 12.870 -29.531 1.00 51.66 88 ASN A N 1
ATOM 683 C CA . ASN A 1 88 ? -33.803 13.077 -29.674 1.00 51.66 88 ASN A CA 1
ATOM 684 C C . ASN A 1 88 ? -34.649 11.983 -29.001 1.00 51.66 88 ASN A C 1
ATOM 686 O O . ASN A 1 88 ? -35.820 12.217 -28.706 1.00 51.66 88 ASN A O 1
ATOM 690 N N . GLU A 1 89 ? -34.080 10.804 -28.740 1.00 52.41 89 GLU A N 1
ATOM 691 C CA . GLU A 1 89 ? -34.757 9.747 -27.975 1.00 52.41 89 GLU A CA 1
ATOM 692 C C . GLU A 1 89 ? -34.758 10.038 -26.466 1.00 52.41 89 GLU A C 1
ATOM 694 O O . GLU A 1 89 ? -35.730 9.735 -25.776 1.00 52.41 89 GLU A O 1
ATOM 699 N N . ILE A 1 90 ? -33.716 10.708 -25.964 1.00 52.91 90 ILE A N 1
ATOM 700 C CA . ILE A 1 90 ? -33.539 11.038 -24.540 1.00 52.91 90 ILE A CA 1
ATOM 701 C C . ILE A 1 90 ? -34.496 12.152 -24.076 1.00 52.91 90 ILE A C 1
ATOM 703 O O . ILE A 1 90 ? -34.897 12.178 -22.918 1.00 52.91 90 ILE A O 1
ATOM 707 N N . SER A 1 91 ? -34.912 13.060 -24.964 1.00 47.56 91 SER A N 1
ATOM 708 C CA . SER A 1 91 ? -35.786 14.190 -24.603 1.00 47.56 91 SER A CA 1
ATOM 709 C C . SER A 1 91 ? -37.272 13.834 -24.477 1.00 47.56 91 SER A C 1
ATOM 711 O O . SER A 1 91 ? -38.050 14.654 -23.996 1.00 47.56 91 SER A O 1
ATOM 713 N N . LYS A 1 92 ? -37.690 12.627 -24.884 1.00 46.22 92 LYS A N 1
ATOM 714 C CA . LYS A 1 92 ? -39.096 12.183 -24.827 1.00 46.22 92 LYS A CA 1
ATOM 715 C C . LYS A 1 92 ? -39.488 11.466 -23.529 1.00 46.22 92 LYS A C 1
ATOM 717 O O . LYS A 1 92 ? -40.668 11.186 -23.351 1.00 46.22 92 LYS A O 1
ATOM 722 N N . SER A 1 93 ? -38.546 11.163 -22.632 1.00 46.25 93 SER A N 1
ATOM 723 C CA . SER A 1 93 ? -38.817 10.403 -21.398 1.00 46.25 93 SER A CA 1
ATOM 724 C C . SER A 1 93 ? -39.108 11.253 -20.152 1.00 46.25 93 SER A C 1
ATOM 726 O O . SER A 1 93 ? -39.319 10.683 -19.086 1.00 46.25 93 SER A O 1
ATOM 728 N N . ASP A 1 94 ? -39.111 12.585 -20.259 1.00 44.34 94 ASP A N 1
ATOM 729 C CA . ASP A 1 94 ? -39.075 13.489 -19.094 1.00 44.34 94 ASP A CA 1
ATOM 730 C C . ASP A 1 94 ? -40.441 14.066 -18.647 1.00 44.34 94 ASP A C 1
ATOM 732 O O . ASP A 1 94 ? -40.470 14.838 -17.691 1.00 44.34 94 ASP A O 1
ATOM 736 N N . ASP A 1 95 ? -41.575 13.673 -19.251 1.00 40.81 95 ASP A N 1
ATOM 737 C CA . ASP A 1 95 ? -42.875 14.349 -19.024 1.00 40.81 95 ASP A CA 1
ATOM 738 C C . ASP A 1 95 ? -43.941 13.601 -18.187 1.00 40.81 95 ASP A C 1
ATOM 740 O O . ASP A 1 95 ? -45.065 14.086 -18.076 1.00 40.81 95 ASP A O 1
ATOM 744 N N . GLU A 1 96 ? -43.639 12.489 -17.502 1.00 41.59 96 GLU A N 1
ATOM 745 C CA . GLU A 1 96 ? -44.612 11.879 -16.568 1.00 41.59 96 GLU A CA 1
ATOM 746 C C . GLU A 1 96 ? -43.982 11.317 -15.281 1.00 41.59 96 GLU A C 1
ATOM 748 O O . GLU A 1 96 ? -43.573 10.161 -15.236 1.00 41.59 96 GLU A O 1
ATOM 753 N N . ALA A 1 97 ? -43.976 12.109 -14.196 1.00 36.19 97 ALA A N 1
ATOM 754 C CA . ALA A 1 97 ? -44.092 11.605 -12.815 1.00 36.19 97 ALA A CA 1
ATOM 755 C C . ALA A 1 97 ? -44.337 12.739 -11.793 1.00 36.19 97 ALA A C 1
ATOM 757 O O . ALA A 1 97 ? -43.407 13.296 -11.209 1.00 36.19 97 ALA A O 1
ATOM 758 N N . ILE A 1 98 ? -45.610 13.039 -11.512 1.00 42.16 98 ILE A N 1
ATOM 759 C CA . ILE A 1 98 ? -46.051 13.733 -10.289 1.00 42.16 98 ILE A CA 1
ATOM 760 C C . ILE A 1 98 ? -46.695 12.684 -9.372 1.00 42.16 98 ILE A C 1
ATOM 762 O O . ILE A 1 98 ? -47.691 12.079 -9.760 1.00 42.16 98 ILE A O 1
ATOM 766 N N . GLY A 1 99 ? -46.183 12.498 -8.145 1.00 31.08 99 GLY A N 1
ATOM 767 C CA . GLY A 1 99 ? -46.907 11.742 -7.108 1.00 31.08 99 GLY A CA 1
ATOM 768 C C . GLY A 1 99 ? -46.095 11.191 -5.924 1.00 31.08 99 GLY A C 1
ATOM 769 O O . GLY A 1 99 ? -45.713 10.033 -5.931 1.00 31.08 99 GLY A O 1
ATOM 770 N N . GLY A 1 100 ? -45.891 12.034 -4.903 1.00 33.53 100 GLY A N 1
ATOM 771 C CA . GLY A 1 100 ? -45.777 11.768 -3.451 1.00 33.53 100 GLY A CA 1
ATOM 772 C C . GLY A 1 100 ? -45.250 10.443 -2.853 1.00 33.53 100 GLY A C 1
ATOM 773 O O . GLY A 1 100 ? -45.898 9.409 -2.950 1.00 33.53 100 GLY A O 1
ATOM 774 N N . GLY A 1 101 ? -44.232 10.571 -1.980 1.00 31.03 101 GLY A N 1
ATOM 775 C CA . GLY A 1 101 ? -44.184 9.864 -0.684 1.00 31.03 101 GLY A CA 1
ATOM 776 C C . GLY A 1 101 ? -42.900 9.091 -0.331 1.00 31.03 101 GLY A C 1
ATOM 777 O O . GLY A 1 101 ? -42.689 7.992 -0.821 1.00 31.03 101 GLY A O 1
ATOM 778 N N . GLY A 1 102 ? -42.131 9.602 0.643 1.00 36.41 102 GLY A N 1
ATOM 779 C CA . GLY A 1 102 ? -41.251 8.800 1.514 1.00 36.41 102 GLY A CA 1
ATOM 780 C C . GLY A 1 102 ? -39.789 8.648 1.072 1.00 36.41 102 GLY A C 1
ATOM 781 O O . GLY A 1 102 ? -39.482 8.047 0.052 1.00 36.41 102 GLY A O 1
ATOM 782 N N . ALA A 1 103 ? -38.872 9.172 1.886 1.00 49.69 103 ALA A N 1
ATOM 783 C CA . ALA A 1 103 ? -37.432 9.201 1.654 1.00 49.69 103 ALA A CA 1
ATOM 784 C C . ALA A 1 103 ? -36.806 7.823 1.358 1.00 49.69 103 ALA A C 1
ATOM 786 O O . ALA A 1 103 ? -36.716 6.956 2.225 1.00 49.69 103 ALA A O 1
ATOM 787 N N . LYS A 1 104 ? -36.253 7.682 0.153 1.00 45.72 104 LYS A N 1
ATOM 788 C CA . LYS A 1 104 ? -35.134 6.784 -0.134 1.00 45.72 104 LYS A CA 1
ATOM 789 C C . LYS A 1 104 ? -34.255 7.496 -1.154 1.00 45.72 104 LYS A C 1
ATOM 791 O O . LYS A 1 104 ? -34.515 7.456 -2.352 1.00 45.72 104 LYS A O 1
ATOM 796 N N . ALA A 1 105 ? -33.278 8.253 -0.658 1.00 44.06 105 ALA A N 1
ATOM 797 C CA . ALA A 1 105 ? -32.332 8.978 -1.494 1.00 44.06 105 ALA A CA 1
ATOM 798 C C . ALA A 1 105 ? -31.366 7.981 -2.151 1.00 44.06 105 ALA A C 1
ATOM 800 O O . ALA A 1 105 ? -30.223 7.830 -1.735 1.00 44.06 105 ALA A O 1
ATOM 801 N N . PHE A 1 106 ? -31.835 7.278 -3.178 1.00 43.59 106 PHE A N 1
ATOM 802 C CA . PHE A 1 106 ? -30.941 6.722 -4.177 1.00 43.59 106 PHE A CA 1
ATOM 803 C C . PHE A 1 106 ? -30.551 7.876 -5.093 1.00 43.59 106 PHE A C 1
ATOM 805 O O . PHE A 1 106 ? -31.363 8.371 -5.873 1.00 43.59 106 PHE A O 1
ATOM 812 N N . SER A 1 107 ? -29.312 8.342 -4.953 1.00 40.66 107 SER A N 1
ATOM 813 C CA . SER A 1 107 ? -28.700 9.227 -5.937 1.00 40.66 107 SER A CA 1
ATOM 814 C C . SER A 1 107 ? -28.559 8.450 -7.244 1.00 40.66 107 SER A C 1
ATOM 816 O O . SER A 1 107 ? -27.563 7.767 -7.466 1.00 40.66 107 SER A O 1
ATOM 818 N N . VAL A 1 108 ? -29.568 8.538 -8.106 1.00 43.53 108 VAL A N 1
ATOM 819 C CA . VAL A 1 108 ? -29.466 8.112 -9.499 1.00 43.53 108 VAL A CA 1
ATOM 820 C C . VAL A 1 108 ? -28.530 9.099 -10.186 1.00 43.53 108 VAL A C 1
ATOM 822 O O . VAL A 1 108 ? -28.895 10.246 -10.444 1.00 43.53 108 VAL A O 1
ATOM 825 N N . THR A 1 109 ? -27.294 8.680 -10.447 1.00 44.44 109 THR A N 1
ATOM 826 C CA . THR A 1 109 ? -26.359 9.431 -11.283 1.00 44.44 109 THR A CA 1
ATOM 827 C C . THR A 1 109 ? -26.953 9.494 -12.686 1.00 44.44 109 THR A C 1
ATOM 829 O O . THR A 1 109 ? -26.886 8.528 -13.444 1.00 44.44 109 THR A O 1
ATOM 832 N N . LYS A 1 110 ? -27.570 10.630 -13.039 1.00 50.00 110 LYS A N 1
ATOM 833 C CA . LYS A 1 110 ? -27.892 10.937 -14.436 1.00 50.00 110 LYS A CA 1
ATOM 834 C C . LYS A 1 110 ? -26.603 10.777 -15.245 1.00 50.00 110 LYS A C 1
ATOM 836 O O . LYS A 1 110 ? -25.578 11.351 -14.871 1.00 50.00 110 LYS A O 1
ATOM 841 N N . TYR A 1 111 ? -26.647 9.984 -16.316 1.00 46.47 111 TYR A N 1
ATOM 842 C CA . TYR A 1 111 ? -25.534 9.865 -17.253 1.00 46.47 111 TYR A CA 1
ATOM 843 C C . TYR A 1 111 ? -25.233 11.260 -17.802 1.00 46.47 111 TYR A C 1
ATOM 845 O O . TYR A 1 111 ? -26.017 11.847 -18.544 1.00 46.47 111 TYR A O 1
ATOM 853 N N . SER A 1 112 ? -24.132 11.827 -17.330 1.00 52.09 112 SER A N 1
ATOM 854 C CA . SER A 1 112 ? -23.683 13.159 -17.685 1.00 52.09 112 SER A CA 1
ATOM 855 C C . SER A 1 112 ? -22.806 13.034 -18.929 1.00 52.09 112 SER A C 1
ATOM 857 O O . SER A 1 112 ? -21.726 12.462 -18.825 1.00 52.09 112 SER A O 1
ATOM 859 N N . PRO A 1 113 ? -23.193 13.561 -20.101 1.00 52.88 113 PRO A N 1
ATOM 860 C CA . PRO A 1 113 ? -22.322 13.573 -21.278 1.00 52.88 113 PRO A CA 1
ATOM 861 C C . PRO A 1 113 ? -21.101 14.503 -21.106 1.00 52.88 113 PRO A C 1
ATOM 863 O O . PRO A 1 113 ? -20.251 14.568 -21.986 1.00 52.88 113 PRO A O 1
ATOM 866 N N . PHE A 1 114 ? -20.972 15.195 -19.966 1.00 55.03 114 PHE A N 1
ATOM 867 C CA . PHE A 1 114 ? -19.890 16.139 -19.663 1.00 55.03 114 PHE A CA 1
ATOM 868 C C . PHE A 1 114 ? -18.546 15.481 -19.298 1.00 55.03 114 PHE A C 1
ATOM 870 O O . PHE A 1 114 ? -17.592 16.194 -18.982 1.00 55.03 114 PHE A O 1
ATOM 877 N N . TRP A 1 115 ? -18.430 14.145 -19.330 1.00 59.22 115 TRP A N 1
ATOM 878 C CA . TRP A 1 115 ? -17.154 13.465 -19.066 1.00 59.22 115 TRP A CA 1
ATOM 879 C C . TRP A 1 115 ? -16.048 13.971 -19.993 1.00 59.22 115 TRP A C 1
ATOM 881 O O . TRP A 1 115 ? -14.985 14.321 -19.505 1.00 59.22 115 TRP A O 1
ATOM 891 N N . THR A 1 116 ? -16.300 14.121 -21.293 1.00 62.16 116 THR A N 1
ATOM 892 C CA . THR A 1 116 ? -15.287 14.578 -22.263 1.00 62.16 116 THR A CA 1
ATOM 893 C C . THR A 1 116 ? -14.881 16.047 -22.112 1.00 62.16 116 THR A C 1
ATOM 895 O O . THR A 1 116 ? -13.796 16.418 -22.544 1.00 62.16 116 THR A O 1
ATOM 898 N N . GLU A 1 117 ? -15.703 16.894 -21.483 1.00 67.50 117 GLU A N 1
ATOM 899 C CA . GLU A 1 117 ? -15.353 18.304 -21.232 1.00 67.50 117 GLU A CA 1
ATOM 900 C C . GLU A 1 117 ? -14.425 18.479 -20.020 1.00 67.50 117 GLU A C 1
ATOM 902 O O . GLU A 1 117 ? -13.787 19.522 -19.864 1.00 67.50 117 GLU A O 1
ATOM 907 N N . ARG A 1 118 ? -14.370 17.481 -19.128 1.00 73.38 118 ARG A N 1
ATOM 908 C CA . ARG A 1 118 ? -13.649 17.554 -17.843 1.00 73.38 118 ARG A CA 1
ATOM 909 C C . ARG A 1 118 ? -12.614 16.445 -17.652 1.00 73.38 118 ARG A C 1
ATOM 911 O O . ARG A 1 118 ? -11.719 16.602 -16.828 1.00 73.38 118 ARG A O 1
ATOM 918 N N . PHE A 1 119 ? -12.716 15.357 -18.409 1.00 72.00 119 PHE A N 1
ATOM 919 C CA . PHE A 1 119 ? -11.826 14.205 -18.382 1.00 72.00 119 PHE A CA 1
ATOM 920 C C . PHE A 1 119 ? -11.301 13.927 -19.787 1.00 72.00 119 PHE A C 1
ATOM 922 O O . PHE A 1 119 ? -12.063 13.731 -20.731 1.00 72.00 119 PHE A O 1
ATOM 929 N N . SER A 1 120 ? -9.977 13.854 -19.902 1.00 76.81 120 SER A N 1
ATOM 930 C CA . SER A 1 120 ? -9.317 13.339 -21.096 1.00 76.81 120 SER A CA 1
ATOM 931 C C . SER A 1 120 ? -9.010 11.863 -20.876 1.00 76.81 120 SER A C 1
ATOM 933 O O . SER A 1 120 ? -8.162 11.509 -20.050 1.00 76.81 120 SER A O 1
ATOM 935 N N . PHE A 1 121 ? -9.734 10.991 -21.577 1.00 77.81 121 PHE A N 1
ATOM 936 C CA . PHE A 1 121 ? -9.426 9.567 -21.583 1.00 77.81 121 PHE A CA 1
ATOM 937 C C . PHE A 1 121 ? -8.054 9.371 -22.233 1.00 77.81 121 PHE A C 1
ATOM 939 O O . PHE A 1 121 ? -7.875 9.676 -23.408 1.00 77.81 121 PHE A O 1
ATOM 946 N N . THR A 1 122 ? -7.081 8.901 -21.452 1.00 81.50 122 THR A N 1
ATOM 947 C CA . THR A 1 122 ? -5.709 8.715 -21.944 1.00 81.50 122 THR A CA 1
ATOM 948 C C . THR A 1 122 ? -5.494 7.289 -22.449 1.00 81.50 122 THR A C 1
ATOM 950 O O . THR A 1 122 ? -4.973 7.111 -23.545 1.00 81.50 122 THR A O 1
ATOM 953 N N . SER A 1 123 ? -5.907 6.276 -21.679 1.00 83.25 123 SER A N 1
ATOM 954 C CA . SER A 1 123 ? -5.738 4.866 -22.046 1.00 83.25 123 SER A CA 1
ATOM 955 C C . SER A 1 123 ? -6.615 3.926 -21.210 1.00 83.25 123 SER A C 1
ATOM 957 O O . SER A 1 123 ? -7.074 4.277 -20.122 1.00 83.25 123 SER A O 1
ATOM 959 N N . ALA A 1 124 ? -6.830 2.711 -21.724 1.00 85.44 124 ALA A N 1
ATOM 960 C CA . ALA A 1 124 ? -7.345 1.564 -20.981 1.00 85.44 124 ALA A CA 1
ATOM 961 C C . ALA A 1 124 ? -6.575 0.314 -21.408 1.00 85.44 124 ALA A C 1
ATOM 963 O O . ALA A 1 124 ? -6.280 0.137 -22.589 1.00 85.44 124 ALA A O 1
ATOM 964 N N . MET A 1 125 ? -6.251 -0.545 -20.447 1.00 84.88 125 MET A N 1
ATOM 965 C CA . MET A 1 125 ? -5.411 -1.717 -20.668 1.00 84.88 125 MET A CA 1
ATOM 966 C C . MET A 1 125 ? -6.024 -2.929 -19.994 1.00 84.88 125 MET A C 1
ATOM 968 O O . MET A 1 125 ? -6.670 -2.812 -18.951 1.00 84.88 125 MET A O 1
ATOM 972 N N . LYS A 1 126 ? -5.787 -4.096 -20.583 1.00 89.19 126 LYS A N 1
ATOM 973 C CA . LYS A 1 126 ? -6.173 -5.384 -20.026 1.00 89.19 126 LYS A CA 1
ATOM 974 C C . LYS A 1 126 ? -4.914 -6.226 -19.874 1.00 89.19 126 LYS A C 1
ATOM 976 O O . LYS A 1 126 ? -4.174 -6.383 -20.839 1.00 89.19 126 LYS A O 1
ATOM 981 N N . LEU A 1 127 ? -4.688 -6.733 -18.668 1.00 89.62 127 LEU A N 1
ATOM 982 C CA . LEU A 1 127 ? -3.663 -7.737 -18.411 1.00 89.62 127 LEU A CA 1
ATOM 983 C C . LEU A 1 127 ? -4.170 -9.121 -18.836 1.00 89.62 127 LEU A C 1
ATOM 985 O O . LEU A 1 127 ? -5.378 -9.377 -18.836 1.00 89.62 127 LEU A O 1
ATOM 989 N N . ASP A 1 128 ? -3.244 -10.019 -19.163 1.00 89.12 128 ASP A N 1
ATOM 990 C CA . ASP A 1 128 ? -3.562 -11.425 -19.448 1.00 89.12 128 ASP A CA 1
ATOM 991 C C . ASP A 1 128 ? -3.974 -12.202 -18.184 1.00 89.12 128 ASP A C 1
ATOM 993 O O . ASP A 1 128 ? -4.613 -13.251 -18.263 1.00 89.12 128 ASP A O 1
ATOM 997 N N . SER A 1 129 ? -3.617 -11.672 -17.016 1.00 93.00 129 SER A N 1
ATOM 998 C CA . SER A 1 129 ? -3.928 -12.168 -15.676 1.00 93.00 129 SER A CA 1
ATOM 999 C C . SER A 1 129 ? -4.782 -11.158 -14.902 1.00 93.00 129 SER A C 1
ATOM 1001 O O . SER A 1 129 ? -4.892 -9.987 -15.270 1.00 93.00 129 SER A O 1
ATOM 1003 N N . ASP A 1 130 ? -5.401 -11.607 -13.809 1.00 94.81 130 ASP A N 1
ATOM 1004 C CA . ASP A 1 130 ? -6.199 -10.727 -12.957 1.00 94.81 130 ASP A CA 1
ATOM 1005 C C . ASP A 1 130 ? -5.303 -9.693 -12.269 1.00 94.81 130 ASP A C 1
ATOM 1007 O O . ASP A 1 130 ? -4.340 -10.050 -11.586 1.00 94.81 130 ASP A O 1
ATOM 1011 N N . ALA A 1 131 ? -5.642 -8.413 -12.430 1.00 95.88 131 ALA A N 1
ATOM 1012 C CA . ALA A 1 131 ? -4.987 -7.323 -11.723 1.00 95.88 131 ALA A CA 1
ATOM 1013 C C . ALA A 1 131 ? -5.355 -7.371 -10.233 1.00 95.88 131 ALA A C 1
ATOM 1015 O O . ALA A 1 131 ? -6.535 -7.394 -9.880 1.00 95.88 131 ALA A O 1
ATOM 1016 N N . THR A 1 132 ? -4.353 -7.354 -9.359 1.00 96.44 132 THR A N 1
ATOM 1017 C CA . THR A 1 132 ? -4.544 -7.557 -7.913 1.00 96.44 132 THR A CA 1
ATOM 1018 C C . THR A 1 132 ? -4.304 -6.301 -7.082 1.00 96.44 132 THR A C 1
ATOM 1020 O O . THR A 1 132 ? -4.920 -6.137 -6.032 1.00 96.44 132 THR A O 1
ATOM 1023 N N . PHE A 1 133 ? -3.445 -5.388 -7.541 1.00 93.19 133 PHE A N 1
ATOM 1024 C CA . PHE A 1 133 ? -3.201 -4.102 -6.885 1.00 93.19 133 PHE A CA 1
ATOM 1025 C C . PHE A 1 133 ? -2.803 -3.023 -7.898 1.00 93.19 133 PHE A C 1
ATOM 1027 O O . PHE A 1 133 ? -2.375 -3.327 -9.011 1.00 93.19 133 PHE A O 1
ATOM 1034 N N . ILE A 1 134 ? -2.868 -1.757 -7.479 1.00 95.44 134 ILE A N 1
ATOM 1035 C CA . ILE A 1 134 ? -2.316 -0.613 -8.215 1.00 95.44 134 ILE A CA 1
ATOM 1036 C C . ILE A 1 134 ? -1.517 0.306 -7.280 1.00 95.44 134 ILE A C 1
ATOM 1038 O O . ILE A 1 134 ? -1.913 0.544 -6.139 1.00 95.44 134 ILE A O 1
ATOM 1042 N N . ASN A 1 135 ? -0.383 0.833 -7.747 1.00 95.88 135 ASN A N 1
ATOM 1043 C CA . ASN A 1 135 ? 0.444 1.780 -6.998 1.00 95.88 135 ASN A CA 1
ATOM 1044 C C . ASN A 1 135 ? 1.027 2.859 -7.922 1.00 95.88 135 ASN A C 1
ATOM 1046 O O . ASN A 1 135 ? 1.600 2.553 -8.961 1.00 95.88 135 ASN A O 1
ATOM 1050 N N . VAL A 1 136 ? 0.920 4.134 -7.548 1.00 95.44 136 VAL A N 1
ATOM 1051 C CA . VAL A 1 136 ? 1.549 5.231 -8.302 1.00 95.44 136 VAL A CA 1
ATOM 1052 C C . VAL A 1 136 ? 2.997 5.383 -7.847 1.00 95.44 136 VAL A C 1
ATOM 1054 O O . VAL A 1 136 ? 3.245 5.652 -6.671 1.00 95.44 136 VAL A O 1
ATOM 1057 N N . LEU A 1 137 ? 3.951 5.259 -8.774 1.00 95.38 137 LEU A N 1
ATOM 1058 C CA . LEU A 1 137 ? 5.370 5.379 -8.448 1.00 95.38 137 LEU A CA 1
ATOM 1059 C C . LEU A 1 137 ? 5.754 6.846 -8.192 1.00 95.38 137 LEU A C 1
ATOM 1061 O O . LEU A 1 137 ? 5.185 7.760 -8.795 1.00 95.38 137 LEU A O 1
ATOM 1065 N N . PRO A 1 138 ? 6.753 7.113 -7.334 1.00 93.88 138 PRO A N 1
ATOM 1066 C CA . PRO A 1 138 ? 7.049 8.466 -6.872 1.00 93.88 138 PRO A CA 1
ATOM 1067 C C . PRO A 1 138 ? 7.915 9.281 -7.855 1.00 93.88 138 PRO A C 1
ATOM 1069 O O . PRO A 1 138 ? 8.485 10.301 -7.467 1.00 93.88 138 PRO A O 1
ATOM 1072 N N . PHE A 1 139 ? 8.017 8.855 -9.117 1.00 92.00 139 PHE A N 1
ATOM 1073 C CA . PHE A 1 139 ? 8.724 9.577 -10.176 1.00 92.00 139 PHE A CA 1
ATOM 1074 C C . PHE A 1 139 ? 7.833 10.665 -10.768 1.00 92.00 139 PHE A C 1
ATOM 1076 O O . PHE A 1 139 ? 6.682 10.406 -11.133 1.00 92.00 139 PHE A O 1
ATOM 1083 N N . LYS A 1 140 ? 8.374 11.881 -10.871 1.00 90.75 140 LYS A N 1
ATOM 1084 C CA . LYS A 1 140 ? 7.655 13.061 -11.351 1.00 90.75 140 LYS A CA 1
ATOM 1085 C C . LYS A 1 140 ? 8.264 13.596 -12.637 1.00 90.75 140 LYS A C 1
ATOM 1087 O O . LYS A 1 140 ? 9.487 13.624 -12.760 1.00 90.75 140 LYS A O 1
ATOM 1092 N N . ASP A 1 141 ? 7.421 13.992 -13.585 1.00 87.81 141 ASP A N 1
ATOM 1093 C CA . ASP A 1 141 ? 7.860 14.737 -14.764 1.00 87.81 141 ASP A CA 1
ATOM 1094 C C . ASP A 1 141 ? 8.177 16.198 -14.403 1.00 87.81 141 ASP A C 1
ATOM 1096 O O . ASP A 1 141 ? 8.108 16.612 -13.242 1.00 87.81 141 ASP A O 1
ATOM 1100 N N . PHE A 1 142 ? 8.557 16.983 -15.410 1.00 85.75 142 PHE A N 1
ATOM 1101 C CA . PHE A 1 142 ? 8.875 18.401 -15.247 1.00 85.75 142 PHE A CA 1
ATOM 1102 C C . PHE A 1 142 ? 7.667 19.243 -14.797 1.00 85.75 142 PHE A C 1
ATOM 1104 O O . PHE A 1 142 ? 7.860 20.330 -14.256 1.00 85.75 142 PHE A O 1
ATOM 1111 N N . GLU A 1 143 ? 6.441 18.740 -14.971 1.00 89.25 143 GLU A N 1
ATOM 1112 C CA . GLU A 1 143 ? 5.195 19.380 -14.530 1.00 89.25 143 GLU A CA 1
ATOM 1113 C C . GLU A 1 143 ? 4.796 18.955 -13.106 1.00 89.25 143 GLU A C 1
ATOM 1115 O O . GLU A 1 143 ? 3.846 19.487 -12.534 1.00 89.25 143 GLU A O 1
ATOM 1120 N N . GLY A 1 144 ? 5.514 18.000 -12.504 1.00 86.81 144 GLY A N 1
ATOM 1121 C CA . GLY A 1 144 ? 5.196 17.442 -11.188 1.00 86.81 144 GLY A CA 1
ATOM 1122 C C . GLY A 1 144 ? 4.135 16.332 -11.214 1.00 86.81 144 GLY A C 1
ATOM 1123 O O . GLY A 1 144 ? 3.730 15.831 -10.152 1.00 86.81 144 GLY A O 1
ATOM 1124 N N . SER A 1 145 ? 3.703 15.900 -12.398 1.00 87.62 145 SER A N 1
ATOM 1125 C CA . SER A 1 145 ? 2.777 14.783 -12.584 1.00 87.62 145 SER A CA 1
ATOM 1126 C C . SER A 1 145 ? 3.506 13.449 -12.451 1.00 87.62 145 SER A C 1
ATOM 1128 O O . SER A 1 145 ? 4.709 13.345 -12.681 1.00 87.62 145 SER A O 1
ATOM 1130 N N . SER A 1 146 ? 2.802 12.411 -11.993 1.00 91.00 146 SER A N 1
ATOM 1131 C CA . SER A 1 146 ? 3.409 11.083 -11.857 1.00 91.00 146 SER A CA 1
ATOM 1132 C C . SER A 1 146 ? 3.678 10.476 -13.234 1.00 91.00 146 SER A C 1
ATOM 1134 O O . SER A 1 146 ? 2.770 10.408 -14.058 1.00 91.00 146 SER A O 1
ATOM 1136 N N . LYS A 1 147 ? 4.911 10.016 -13.467 1.00 91.06 147 LYS A N 1
ATOM 1137 C CA . LYS A 1 147 ? 5.331 9.446 -14.761 1.00 91.06 147 LYS A CA 1
ATOM 1138 C C . LYS A 1 147 ? 4.809 8.029 -14.969 1.00 91.06 147 LYS A C 1
ATOM 1140 O O . LYS A 1 147 ? 4.438 7.669 -16.085 1.00 91.06 147 LYS A O 1
ATOM 1145 N N . TYR A 1 148 ? 4.782 7.250 -13.885 1.00 93.56 148 TYR A N 1
ATOM 1146 C CA . TYR A 1 148 ? 4.517 5.818 -13.933 1.00 93.56 148 TYR A CA 1
ATOM 1147 C C . TYR A 1 148 ? 3.562 5.355 -12.840 1.00 93.56 148 TYR A C 1
ATOM 1149 O O . TYR A 1 148 ? 3.497 5.926 -11.744 1.00 93.56 148 TYR A O 1
ATOM 1157 N N . PHE A 1 149 ? 2.899 4.243 -13.116 1.00 95.12 149 PHE A N 1
ATOM 1158 C CA . PHE A 1 149 ? 2.173 3.453 -12.133 1.00 95.12 149 PHE A CA 1
ATOM 1159 C C . PHE A 1 149 ? 2.502 1.975 -12.319 1.00 95.12 149 PHE A C 1
ATOM 1161 O O . PHE A 1 149 ? 2.875 1.539 -13.405 1.00 95.12 149 PHE A O 1
ATOM 1168 N N . ALA A 1 150 ? 2.402 1.222 -11.234 1.00 97.00 150 ALA A N 1
ATOM 1169 C CA . ALA A 1 150 ? 2.652 -0.202 -11.184 1.00 97.00 150 ALA A CA 1
ATOM 1170 C C . ALA A 1 150 ? 1.350 -0.957 -10.906 1.00 97.00 150 ALA A C 1
ATOM 1172 O O . ALA A 1 150 ? 0.524 -0.498 -10.111 1.00 97.00 150 ALA A O 1
ATOM 1173 N N . ILE A 1 151 ? 1.191 -2.111 -11.543 1.00 97.00 151 ILE A N 1
ATOM 1174 C CA . ILE A 1 151 ? 0.084 -3.044 -11.328 1.00 97.00 151 ILE A CA 1
ATOM 1175 C C . ILE A 1 151 ? 0.674 -4.420 -11.044 1.00 97.00 151 ILE A C 1
ATOM 1177 O O . ILE A 1 151 ? 1.612 -4.838 -11.718 1.00 97.00 151 ILE A O 1
ATOM 1181 N N . GLY A 1 152 ? 0.129 -5.117 -10.054 1.00 97.00 152 GLY A N 1
ATOM 1182 C CA . GLY A 1 152 ? 0.437 -6.525 -9.822 1.00 97.00 152 GLY A CA 1
ATOM 1183 C C . GLY A 1 152 ? -0.592 -7.450 -10.414 1.00 97.00 152 GLY A C 1
ATOM 1184 O O . GLY A 1 152 ? -1.730 -7.043 -10.656 1.00 97.00 152 GLY A O 1
ATOM 1185 N N . ASP A 1 153 ? -0.198 -8.705 -10.565 1.00 96.56 153 ASP A N 1
ATOM 1186 C CA . ASP A 1 153 ? -1.115 -9.756 -10.959 1.00 96.56 153 ASP A CA 1
ATOM 1187 C C . ASP A 1 153 ? -1.202 -10.928 -9.975 1.00 96.56 153 ASP A C 1
ATOM 1189 O O . ASP A 1 153 ? -0.494 -11.023 -8.964 1.00 96.56 153 ASP A O 1
ATOM 1193 N N . SER A 1 154 ? -2.101 -11.851 -10.312 1.00 96.88 154 SER A N 1
ATOM 1194 C CA . SER A 1 154 ? -2.345 -13.096 -9.588 1.00 96.88 154 SER A CA 1
ATOM 1195 C C . SER A 1 154 ? -1.213 -14.130 -9.678 1.00 96.88 154 SER A C 1
ATOM 1197 O O . SER A 1 154 ? -1.291 -15.161 -9.016 1.00 96.88 154 SER A O 1
ATOM 1199 N N . ARG A 1 155 ? -0.151 -13.869 -10.451 1.00 96.44 155 ARG A N 1
ATOM 1200 C CA . ARG A 1 155 ? 0.988 -14.776 -10.688 1.00 96.44 155 ARG A CA 1
ATOM 1201 C C . ARG A 1 155 ? 2.318 -14.212 -10.181 1.00 96.44 155 ARG A C 1
ATOM 1203 O O . ARG A 1 155 ? 3.390 -14.676 -10.570 1.00 96.44 155 ARG A O 1
ATOM 1210 N N . GLY A 1 156 ? 2.263 -13.183 -9.337 1.00 96.38 156 GLY A N 1
ATOM 1211 C CA . GLY A 1 156 ? 3.456 -12.577 -8.754 1.00 96.38 156 GLY A CA 1
ATOM 1212 C C . GLY A 1 156 ? 4.277 -11.747 -9.740 1.00 96.38 156 GLY A C 1
ATOM 1213 O O . GLY A 1 156 ? 5.485 -11.591 -9.561 1.00 96.38 156 GLY A O 1
ATOM 1214 N N . ARG A 1 157 ? 3.662 -11.218 -10.802 1.00 97.19 157 ARG A N 1
ATOM 1215 C CA . ARG A 1 157 ? 4.292 -10.234 -11.688 1.00 97.19 157 ARG A CA 1
ATOM 1216 C C . ARG A 1 157 ? 3.888 -8.824 -11.296 1.00 97.19 157 ARG A C 1
ATOM 1218 O O . ARG A 1 157 ? 2.790 -8.583 -10.801 1.00 97.19 157 ARG A O 1
ATOM 1225 N N . VAL A 1 158 ? 4.797 -7.891 -11.542 1.00 97.44 158 VAL A N 1
ATOM 1226 C CA . VAL A 1 158 ? 4.577 -6.452 -11.456 1.00 97.44 158 VAL A CA 1
ATOM 1227 C C . VAL A 1 158 ? 4.855 -5.852 -12.826 1.00 97.44 158 VAL A C 1
ATOM 1229 O O . VAL A 1 158 ? 5.931 -6.036 -13.393 1.00 97.44 158 VAL A O 1
ATOM 1232 N N . TYR A 1 159 ? 3.881 -5.112 -13.334 1.00 96.62 159 TYR A N 1
ATOM 1233 C CA . TYR A 1 159 ? 3.963 -4.363 -14.577 1.00 96.62 159 TYR A CA 1
ATOM 1234 C C . TYR A 1 159 ? 4.102 -2.882 -14.249 1.00 96.62 159 TYR A C 1
ATOM 1236 O O . TYR A 1 159 ? 3.335 -2.364 -13.436 1.00 96.62 159 TYR A O 1
ATOM 1244 N N . VAL A 1 160 ? 5.054 -2.188 -14.869 1.00 96.00 160 VAL A N 1
ATOM 1245 C CA . VAL A 1 160 ? 5.197 -0.729 -14.749 1.00 96.00 160 VAL A CA 1
ATOM 1246 C C . VAL A 1 160 ? 4.784 -0.090 -16.059 1.00 96.00 160 VAL A C 1
ATOM 1248 O O . VAL A 1 160 ? 5.331 -0.420 -17.108 1.00 96.00 160 VAL A O 1
ATOM 1251 N N . PHE A 1 161 ? 3.849 0.846 -15.981 1.00 93.94 161 PHE A N 1
ATOM 1252 C CA . PHE A 1 161 ? 3.256 1.519 -17.124 1.00 93.94 161 PHE A CA 1
ATOM 1253 C C . PHE A 1 161 ? 3.594 3.003 -17.149 1.00 93.94 161 PHE A C 1
ATOM 1255 O O . PHE A 1 161 ? 3.684 3.656 -16.104 1.00 93.94 161 PHE A O 1
ATOM 1262 N N . LEU A 1 162 ? 3.702 3.550 -18.356 1.00 90.88 162 LEU A N 1
ATOM 1263 C CA . LEU A 1 162 ? 3.602 4.982 -18.618 1.00 90.88 162 LEU A CA 1
ATOM 1264 C C . LEU A 1 162 ? 2.150 5.459 -18.502 1.00 90.88 162 LEU A C 1
ATOM 1266 O O . LEU A 1 162 ? 1.202 4.690 -18.662 1.00 90.88 162 LEU A O 1
ATOM 1270 N N . ARG A 1 163 ? 1.952 6.771 -18.312 1.00 83.88 163 ARG A N 1
ATOM 1271 C CA . ARG A 1 163 ? 0.606 7.380 -18.268 1.00 83.88 163 ARG A CA 1
ATOM 1272 C C . ARG A 1 163 ? -0.251 7.119 -19.516 1.00 83.88 163 ARG A C 1
ATOM 1274 O O . ARG A 1 163 ? -1.468 7.211 -19.429 1.00 83.88 163 ARG A O 1
ATOM 1281 N N . ASN A 1 164 ? 0.375 6.856 -20.665 1.00 84.19 164 ASN A N 1
ATOM 1282 C CA . ASN A 1 164 ? -0.295 6.567 -21.936 1.00 84.19 164 ASN A CA 1
ATOM 1283 C C . ASN A 1 164 ? -0.677 5.084 -22.095 1.00 84.19 164 ASN A C 1
ATOM 1285 O O . ASN A 1 164 ? -1.349 4.741 -23.059 1.00 84.19 164 ASN A O 1
ATOM 1289 N N . GLY A 1 165 ? -0.304 4.226 -21.143 1.00 86.12 165 GLY A N 1
ATOM 1290 C CA . GLY A 1 165 ? -0.598 2.797 -21.157 1.00 86.12 165 GLY A CA 1
ATOM 1291 C C . GLY A 1 165 ? 0.483 1.906 -21.774 1.00 86.12 165 GLY A C 1
ATOM 1292 O O . GLY A 1 165 ? 0.296 0.696 -21.861 1.00 86.12 165 GLY A O 1
ATOM 1293 N N . ASP A 1 166 ? 1.633 2.450 -22.162 1.00 88.94 166 ASP A N 1
ATOM 1294 C CA . ASP A 1 166 ? 2.737 1.604 -22.616 1.00 88.94 166 ASP A CA 1
ATOM 1295 C C . ASP A 1 166 ? 3.367 0.864 -21.426 1.00 88.94 166 ASP A C 1
ATOM 1297 O O . ASP A 1 166 ? 3.669 1.470 -20.390 1.00 88.94 166 ASP A O 1
ATOM 1301 N N . VAL A 1 167 ? 3.584 -0.446 -21.575 1.00 92.31 167 VAL A N 1
ATOM 1302 C CA . VAL A 1 167 ? 4.314 -1.269 -20.599 1.00 92.31 167 VAL A CA 1
ATOM 1303 C C . VAL A 1 167 ? 5.809 -0.979 -20.735 1.00 92.31 167 VAL A C 1
ATOM 1305 O O . VAL A 1 167 ? 6.394 -1.212 -21.790 1.00 92.31 167 VAL A O 1
ATOM 1308 N N . LEU A 1 168 ? 6.444 -0.508 -19.663 1.00 92.62 168 LEU A N 1
ATOM 1309 C CA . LEU A 1 168 ? 7.897 -0.318 -19.594 1.00 92.62 168 LEU A CA 1
ATOM 1310 C C . LEU A 1 168 ? 8.620 -1.521 -19.000 1.00 92.62 168 LEU A C 1
ATOM 1312 O O . LEU A 1 168 ? 9.730 -1.847 -19.411 1.00 92.62 168 LEU A O 1
ATOM 1316 N N . ILE A 1 169 ? 8.016 -2.139 -17.989 1.00 94.38 169 ILE A N 1
ATOM 1317 C CA . ILE A 1 169 ? 8.606 -3.256 -17.258 1.00 94.38 169 ILE A CA 1
ATOM 1318 C C . ILE A 1 169 ? 7.539 -4.321 -17.074 1.00 94.38 169 ILE A C 1
ATOM 1320 O O . ILE A 1 169 ? 6.436 -4.018 -16.629 1.00 94.38 169 ILE A O 1
ATOM 1324 N N . GLU A 1 170 ? 7.921 -5.563 -17.336 1.00 95.50 170 GLU A N 1
ATOM 1325 C CA . GLU A 1 170 ? 7.247 -6.763 -16.860 1.00 95.50 170 GLU A CA 1
ATOM 1326 C C . GLU A 1 170 ? 8.240 -7.526 -15.979 1.00 95.50 170 GLU A C 1
ATOM 1328 O O . GLU A 1 170 ? 9.296 -7.959 -16.442 1.00 95.50 170 GLU A O 1
ATOM 1333 N N . PHE A 1 171 ? 7.935 -7.648 -14.689 1.00 97.00 171 PHE A N 1
ATOM 1334 C CA . PHE A 1 171 ? 8.879 -8.151 -13.700 1.00 97.00 171 PHE A CA 1
ATOM 1335 C C . PHE A 1 171 ? 8.258 -9.251 -12.844 1.00 97.00 171 PHE A C 1
ATOM 1337 O O . PHE A 1 171 ? 7.285 -9.018 -12.134 1.00 97.00 171 PHE A O 1
ATOM 1344 N N . PHE A 1 172 ? 8.840 -10.449 -12.870 1.00 97.38 172 PHE A N 1
ATOM 1345 C CA . PHE A 1 172 ? 8.467 -11.528 -11.957 1.00 97.38 172 PHE A CA 1
ATOM 1346 C C . PHE A 1 172 ? 9.148 -11.321 -10.601 1.00 97.38 172 PHE A C 1
ATOM 1348 O O . PHE A 1 172 ? 10.375 -11.266 -10.531 1.00 97.38 172 PHE A O 1
ATOM 1355 N N . THR A 1 173 ? 8.377 -11.241 -9.513 1.00 96.31 173 THR A N 1
ATOM 1356 C CA . THR A 1 173 ? 8.909 -10.881 -8.188 1.00 96.31 173 THR A CA 1
ATOM 1357 C C . THR A 1 173 ? 9.721 -11.979 -7.514 1.00 96.31 173 THR A C 1
ATOM 1359 O O . THR A 1 173 ? 10.167 -11.748 -6.396 1.00 96.31 173 THR A O 1
ATOM 1362 N N . THR A 1 174 ? 9.957 -13.117 -8.180 1.00 95.94 174 THR A N 1
ATOM 1363 C CA . THR A 1 174 ? 10.575 -14.377 -7.702 1.00 95.94 174 THR A CA 1
ATOM 1364 C C . THR A 1 174 ? 9.627 -15.386 -7.049 1.00 95.94 174 THR A C 1
ATOM 1366 O O . THR A 1 174 ? 10.035 -16.523 -6.822 1.00 95.94 174 THR A O 1
ATOM 1369 N N . VAL A 1 175 ? 8.362 -15.028 -6.813 1.00 94.81 175 VAL A N 1
ATOM 1370 C CA . VAL A 1 175 ? 7.372 -15.904 -6.166 1.00 94.81 175 VAL A CA 1
ATOM 1371 C C . VAL A 1 175 ? 6.106 -15.976 -7.017 1.00 94.81 175 VAL A C 1
ATOM 1373 O O . VAL A 1 175 ? 5.537 -14.944 -7.351 1.00 94.81 175 VAL A O 1
ATOM 1376 N N . ASP A 1 176 ? 5.639 -17.187 -7.337 1.00 95.88 176 ASP A N 1
ATOM 1377 C CA . ASP A 1 176 ? 4.378 -17.421 -8.066 1.00 95.88 176 ASP A CA 1
ATOM 1378 C C . ASP A 1 176 ? 3.185 -17.350 -7.099 1.00 95.88 176 ASP A C 1
ATOM 1380 O O . ASP A 1 176 ? 2.620 -18.357 -6.678 1.00 95.88 176 ASP A O 1
ATOM 1384 N N . SER A 1 177 ? 2.884 -16.135 -6.643 1.00 96.19 177 SER A N 1
ATOM 1385 C CA . SER A 1 177 ? 1.841 -15.846 -5.656 1.00 96.19 177 SER A CA 1
ATOM 1386 C C . SER A 1 177 ? 1.266 -14.452 -5.912 1.00 96.19 177 SER A C 1
ATOM 1388 O O . SER A 1 177 ? 2.062 -13.524 -6.110 1.00 96.19 177 SER A O 1
ATOM 1390 N N . PRO A 1 178 ? -0.072 -14.267 -5.879 1.00 97.44 178 PRO A N 1
ATOM 1391 C CA . PRO A 1 178 ? -0.708 -12.978 -6.123 1.00 97.44 178 PRO A CA 1
ATOM 1392 C C . PRO A 1 178 ? -0.062 -11.846 -5.330 1.00 97.44 178 PRO A C 1
ATOM 1394 O O . PRO A 1 178 ? 0.154 -11.977 -4.121 1.00 97.44 178 PRO A O 1
ATOM 1397 N N . VAL A 1 179 ? 0.230 -10.729 -5.998 1.00 97.69 179 VAL A N 1
ATOM 1398 C CA . VAL A 1 179 ? 0.732 -9.536 -5.309 1.00 97.69 179 VAL A CA 1
ATOM 1399 C C . VAL A 1 179 ? -0.452 -8.787 -4.712 1.00 97.69 179 VAL A C 1
ATOM 1401 O O . VAL A 1 179 ? -1.292 -8.277 -5.440 1.00 97.69 179 VAL A O 1
ATOM 1404 N N . THR A 1 180 ? -0.552 -8.713 -3.397 1.00 97.06 180 THR A N 1
ATOM 1405 C CA . THR A 1 180 ? -1.741 -8.201 -2.696 1.00 97.06 180 THR A CA 1
ATOM 1406 C C . THR A 1 180 ? -1.557 -6.780 -2.176 1.00 97.06 180 THR A C 1
ATOM 1408 O O . THR A 1 180 ? -2.530 -6.050 -2.013 1.00 97.06 180 THR A O 1
ATOM 1411 N N . ALA A 1 181 ? -0.313 -6.356 -1.951 1.00 96.62 181 ALA A N 1
ATOM 1412 C CA . ALA A 1 181 ? 0.009 -5.010 -1.498 1.00 96.62 181 ALA A CA 1
ATOM 1413 C C . ALA A 1 181 ? 1.327 -4.524 -2.107 1.00 96.62 181 ALA A C 1
ATOM 1415 O O . ALA A 1 181 ? 2.236 -5.310 -2.381 1.00 96.62 181 ALA A O 1
ATOM 1416 N N . MET A 1 182 ? 1.463 -3.208 -2.266 1.00 96.94 182 MET A N 1
ATOM 1417 C CA . MET A 1 182 ? 2.721 -2.587 -2.669 1.00 96.94 182 MET A CA 1
ATOM 1418 C C . MET A 1 182 ? 2.869 -1.197 -2.064 1.00 96.94 182 MET A C 1
ATOM 1420 O O . MET A 1 182 ? 1.923 -0.408 -2.051 1.00 96.94 182 MET A O 1
ATOM 1424 N N . VAL A 1 183 ? 4.093 -0.869 -1.657 1.00 96.25 183 VAL A N 1
ATOM 1425 C CA . VAL A 1 183 ? 4.493 0.492 -1.291 1.00 96.25 183 VAL A CA 1
ATOM 1426 C C . VAL A 1 183 ? 5.769 0.880 -2.033 1.00 96.25 183 VAL A C 1
ATOM 1428 O O . VAL A 1 183 ? 6.660 0.057 -2.249 1.00 96.25 183 VAL A O 1
ATOM 1431 N N . SER A 1 184 ? 5.853 2.142 -2.447 1.00 95.75 184 SER A N 1
ATOM 1432 C CA . SER A 1 184 ? 6.986 2.684 -3.192 1.00 95.75 184 SER A CA 1
ATOM 1433 C C . SER A 1 184 ? 7.451 4.010 -2.592 1.00 95.75 184 SER A C 1
ATOM 1435 O O . SER A 1 184 ? 6.656 4.798 -2.077 1.00 95.75 184 SER A O 1
ATOM 1437 N N . TYR A 1 185 ? 8.762 4.249 -2.611 1.00 94.25 185 TYR A N 1
ATOM 1438 C CA . TYR A 1 185 ? 9.354 5.485 -2.100 1.00 94.25 185 TYR A CA 1
ATOM 1439 C C . TYR A 1 185 ? 10.722 5.765 -2.730 1.00 94.25 185 TYR A C 1
ATOM 1441 O O . TYR A 1 185 ? 11.513 4.858 -2.992 1.00 94.25 185 TYR A O 1
ATOM 1449 N N . LEU A 1 186 ? 11.027 7.049 -2.946 1.00 92.50 186 LEU A N 1
ATOM 1450 C CA . LEU A 1 186 ? 12.279 7.460 -3.580 1.00 92.50 186 LEU A CA 1
ATOM 1451 C C . LEU A 1 186 ? 13.499 7.098 -2.728 1.00 92.50 186 LEU A C 1
ATOM 1453 O O . LEU A 1 186 ? 13.530 7.262 -1.506 1.00 92.50 186 LEU A O 1
ATOM 1457 N N . SER A 1 187 ? 14.551 6.663 -3.408 1.00 87.94 187 SER A N 1
ATOM 1458 C CA . SER A 1 187 ? 15.905 6.601 -2.871 1.00 87.94 187 SER A CA 1
ATOM 1459 C C . SER A 1 187 ? 16.468 8.010 -2.650 1.00 87.94 187 SER A C 1
ATOM 1461 O O . SER A 1 187 ? 15.969 8.999 -3.193 1.00 87.94 187 SER A O 1
ATOM 1463 N N . MET A 1 188 ? 17.559 8.106 -1.886 1.00 80.94 188 MET A N 1
ATOM 1464 C CA . MET A 1 188 ? 18.245 9.374 -1.601 1.00 80.94 188 MET A CA 1
ATOM 1465 C C . MET A 1 188 ? 18.661 10.126 -2.876 1.00 80.94 188 MET A C 1
ATOM 1467 O O . MET A 1 188 ? 18.630 11.354 -2.899 1.00 80.94 188 MET A O 1
ATOM 1471 N N . PHE A 1 189 ? 19.003 9.396 -3.941 1.00 73.38 189 PHE A N 1
ATOM 1472 C CA . PHE A 1 189 ? 19.498 9.957 -5.202 1.00 73.38 189 PHE A CA 1
ATOM 1473 C C . PHE A 1 189 ? 18.397 10.312 -6.214 1.00 73.38 189 PHE A C 1
ATOM 1475 O O . PHE A 1 189 ? 18.718 10.783 -7.300 1.00 73.38 189 PHE A O 1
ATOM 1482 N N . LYS A 1 190 ? 17.112 10.117 -5.870 1.00 78.44 190 LYS A N 1
ATOM 1483 C CA . LYS A 1 190 ? 15.903 10.429 -6.672 1.00 78.44 190 LYS A CA 1
ATOM 1484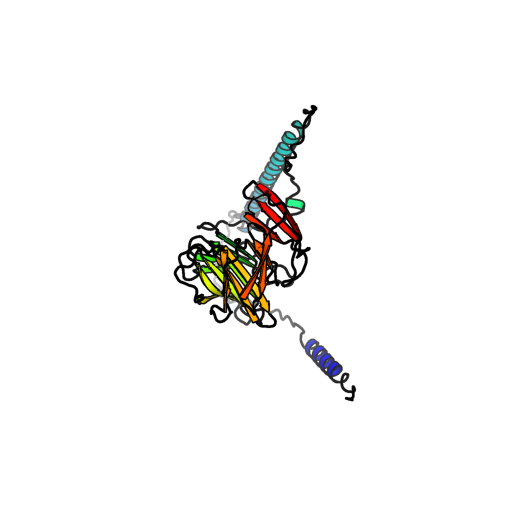 C C . LYS A 1 190 ? 15.796 9.811 -8.079 1.00 78.44 190 LYS A C 1
ATOM 1486 O O . LYS A 1 190 ? 14.708 9.817 -8.632 1.00 78.44 190 LYS A O 1
ATOM 1491 N N . ASN A 1 191 ? 16.861 9.226 -8.617 1.00 84.06 191 ASN A N 1
ATOM 1492 C CA . ASN A 1 191 ? 16.891 8.434 -9.853 1.00 84.06 191 ASN A CA 1
ATOM 1493 C C . ASN A 1 191 ? 16.528 6.955 -9.628 1.00 84.06 191 ASN A C 1
ATOM 1495 O O . ASN A 1 191 ? 16.632 6.120 -10.520 1.00 84.06 191 ASN A O 1
ATOM 1499 N N . SER A 1 192 ? 16.178 6.593 -8.398 1.00 91.62 192 SER A N 1
ATOM 1500 C CA . SER A 1 192 ? 15.747 5.250 -8.046 1.00 91.62 192 SER A CA 1
ATOM 1501 C C . SER A 1 192 ? 14.637 5.318 -7.013 1.00 91.62 192 SER A C 1
ATOM 1503 O O . SER A 1 192 ? 14.605 6.215 -6.168 1.00 91.62 192 SER A O 1
ATOM 1505 N N . SER A 1 193 ? 13.733 4.350 -7.073 1.00 94.38 193 SER A N 1
ATOM 1506 C CA . SER A 1 193 ? 12.693 4.117 -6.081 1.00 94.38 193 SER A CA 1
ATOM 1507 C C . SER A 1 193 ? 12.866 2.717 -5.531 1.00 94.38 193 SER A C 1
ATOM 1509 O O . SER A 1 193 ? 13.107 1.773 -6.279 1.00 94.38 193 SER A O 1
ATOM 1511 N N . PHE A 1 194 ? 12.712 2.573 -4.224 1.00 95.62 194 PHE A N 1
ATOM 1512 C CA . PHE A 1 194 ? 12.482 1.265 -3.637 1.00 95.62 194 PHE A CA 1
ATOM 1513 C C . PHE A 1 194 ? 11.015 0.893 -3.812 1.00 95.62 194 PHE A C 1
ATOM 1515 O O . PHE A 1 194 ? 10.138 1.764 -3.835 1.00 95.62 194 PHE A O 1
ATOM 1522 N N . VAL A 1 195 ? 10.779 -0.402 -3.971 1.00 96.75 195 VAL A N 1
ATOM 1523 C CA . VAL A 1 195 ? 9.460 -1.005 -4.113 1.00 96.75 195 VAL A CA 1
ATOM 1524 C C . VAL A 1 195 ? 9.415 -2.209 -3.192 1.00 96.75 195 VAL A C 1
ATOM 1526 O O . VAL A 1 195 ? 10.290 -3.067 -3.255 1.00 96.75 195 VAL A O 1
ATOM 1529 N N . VAL A 1 196 ? 8.402 -2.272 -2.336 1.00 97.81 196 VAL A N 1
ATOM 1530 C CA . VAL A 1 196 ? 8.146 -3.446 -1.499 1.00 97.81 196 VAL A CA 1
ATOM 1531 C C . VAL A 1 196 ? 6.833 -4.060 -1.945 1.00 97.81 196 VAL A C 1
ATOM 1533 O O . VAL A 1 196 ? 5.841 -3.338 -2.041 1.00 97.81 196 VAL A O 1
ATOM 1536 N N . THR A 1 197 ? 6.832 -5.364 -2.211 1.00 98.00 197 THR A N 1
ATOM 1537 C CA . THR A 1 197 ? 5.630 -6.126 -2.564 1.00 98.00 197 THR A CA 1
ATOM 1538 C C . THR A 1 197 ? 5.268 -7.090 -1.445 1.00 98.00 197 THR A C 1
ATOM 1540 O O . THR A 1 197 ? 6.139 -7.732 -0.862 1.00 98.00 197 THR A O 1
ATOM 1543 N N . GLY A 1 198 ? 3.978 -7.171 -1.141 1.00 97.56 198 GLY A N 1
ATOM 1544 C CA . GLY A 1 198 ? 3.383 -8.145 -0.237 1.00 97.56 198 GLY A CA 1
ATOM 1545 C C . GLY A 1 198 ? 2.565 -9.137 -1.047 1.00 97.56 198 GLY A C 1
ATOM 1546 O O . GLY A 1 198 ? 1.930 -8.743 -2.028 1.00 97.56 198 GLY A O 1
ATOM 1547 N N . HIS A 1 199 ? 2.611 -10.406 -0.663 1.00 97.38 199 HIS A N 1
ATOM 1548 C CA . HIS A 1 199 ? 2.005 -11.492 -1.422 1.00 97.38 199 HIS A CA 1
ATOM 1549 C C . HIS A 1 199 ? 0.949 -12.257 -0.620 1.00 97.38 199 HIS A C 1
ATOM 1551 O O . HIS A 1 199 ? 0.949 -12.273 0.615 1.00 97.38 199 HIS A O 1
ATOM 1557 N N . GLN A 1 200 ? 0.081 -12.963 -1.345 1.00 96.56 200 GLN A N 1
ATOM 1558 C CA . GLN A 1 200 ? -0.974 -13.807 -0.780 1.00 96.56 200 GLN A CA 1
ATOM 1559 C C . GLN A 1 200 ? -0.438 -14.949 0.098 1.00 96.56 200 GLN A C 1
ATOM 1561 O O . GLN A 1 200 ? -1.138 -15.422 0.982 1.00 96.56 200 GLN A O 1
ATOM 1566 N N . ASN A 1 201 ? 0.796 -15.393 -0.122 1.00 94.75 201 ASN A N 1
ATOM 1567 C CA . ASN A 1 201 ? 1.459 -16.432 0.671 1.00 94.75 201 ASN A CA 1
ATOM 1568 C C . ASN A 1 201 ? 2.283 -15.862 1.842 1.00 94.75 201 ASN A C 1
ATOM 1570 O O . ASN A 1 201 ? 3.179 -16.543 2.326 1.00 94.75 201 ASN A O 1
ATOM 1574 N N . GLY A 1 202 ? 2.071 -14.596 2.215 1.00 95.38 202 GLY A N 1
ATOM 1575 C CA . GLY A 1 202 ? 2.768 -13.947 3.329 1.00 95.38 202 GLY A CA 1
ATOM 1576 C C . GLY A 1 202 ? 4.160 -13.399 3.004 1.00 95.38 202 GLY A C 1
ATOM 1577 O O . GLY A 1 202 ? 4.732 -12.662 3.806 1.00 95.38 202 GLY A O 1
ATOM 1578 N N . ALA A 1 203 ? 4.700 -13.677 1.812 1.00 95.75 203 ALA A N 1
ATOM 1579 C CA . ALA A 1 203 ? 6.013 -13.176 1.423 1.00 95.75 203 ALA A CA 1
ATOM 1580 C C . ALA A 1 203 ? 6.023 -11.642 1.301 1.00 95.75 203 ALA A C 1
ATOM 1582 O O . ALA A 1 203 ? 5.146 -11.040 0.673 1.00 95.75 203 ALA A O 1
ATOM 1583 N N . VAL A 1 204 ? 7.070 -11.018 1.847 1.00 97.25 204 VAL A N 1
ATOM 1584 C CA . VAL A 1 204 ? 7.379 -9.597 1.652 1.00 97.25 204 VAL A CA 1
ATOM 1585 C C . VAL A 1 204 ? 8.712 -9.495 0.921 1.00 97.25 204 VAL A C 1
ATOM 1587 O O . VAL A 1 204 ? 9.735 -9.986 1.404 1.00 97.25 204 VAL A O 1
ATOM 1590 N N . LEU A 1 205 ? 8.714 -8.866 -0.253 1.00 97.12 205 LEU A N 1
ATOM 1591 C CA . LEU A 1 205 ? 9.866 -8.818 -1.152 1.00 97.12 205 LEU A CA 1
ATOM 1592 C C . LEU A 1 205 ? 10.286 -7.375 -1.422 1.00 97.12 205 LEU A C 1
ATOM 1594 O O . LEU A 1 205 ? 9.455 -6.478 -1.553 1.00 97.12 205 LEU A O 1
ATOM 1598 N N . PHE A 1 206 ? 11.595 -7.161 -1.504 1.00 97.38 206 PHE A N 1
ATOM 1599 C CA . PHE A 1 206 ? 12.226 -5.867 -1.705 1.00 97.38 206 PHE A CA 1
ATOM 1600 C C . PHE A 1 206 ? 12.824 -5.775 -3.103 1.00 97.38 206 PHE A C 1
ATOM 1602 O O . PHE A 1 206 ? 13.630 -6.613 -3.512 1.00 97.38 206 PHE A O 1
ATOM 1609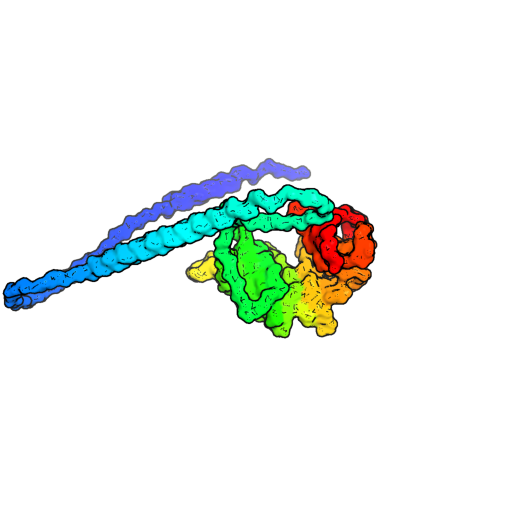 N N . HIS A 1 207 ? 12.468 -4.715 -3.813 1.00 97.12 207 HIS A N 1
ATOM 1610 C CA . HIS A 1 207 ? 12.874 -4.457 -5.187 1.00 97.12 207 HIS A CA 1
ATOM 1611 C C . HIS A 1 207 ? 13.322 -3.004 -5.338 1.00 97.12 207 HIS A C 1
ATOM 1613 O O . HIS A 1 207 ? 13.064 -2.142 -4.488 1.00 97.12 207 HIS A O 1
ATOM 1619 N N . ARG A 1 208 ? 13.984 -2.712 -6.453 1.00 95.56 208 ARG A N 1
ATOM 1620 C CA . ARG A 1 208 ? 14.381 -1.355 -6.819 1.00 95.56 208 ARG A CA 1
ATOM 1621 C C . ARG A 1 208 ? 14.031 -1.091 -8.272 1.00 95.56 208 ARG A C 1
ATOM 1623 O O . ARG A 1 208 ? 14.296 -1.920 -9.130 1.00 95.56 208 ARG A O 1
ATOM 1630 N N . ILE A 1 209 ? 13.477 0.090 -8.526 1.00 95.38 209 ILE A N 1
ATOM 1631 C CA . ILE A 1 209 ? 13.282 0.643 -9.865 1.00 95.38 209 ILE A CA 1
ATOM 1632 C C . ILE A 1 209 ? 14.305 1.757 -10.074 1.00 95.38 209 ILE A C 1
ATOM 1634 O O . ILE A 1 209 ? 14.468 2.611 -9.196 1.00 95.38 209 ILE A O 1
ATOM 1638 N N . HIS A 1 210 ? 14.980 1.761 -11.218 1.00 92.50 210 HIS A N 1
ATOM 1639 C CA . HIS A 1 210 ? 15.954 2.775 -11.606 1.00 92.50 210 HIS A CA 1
ATOM 1640 C C . HIS A 1 210 ? 15.526 3.471 -12.899 1.00 92.50 210 HIS A C 1
ATOM 1642 O O . HIS A 1 210 ? 15.144 2.804 -13.855 1.00 92.50 210 HIS A O 1
ATOM 1648 N N . GLU A 1 211 ? 15.606 4.804 -12.922 1.00 88.69 211 GLU A N 1
ATOM 1649 C CA . GLU A 1 211 ? 15.583 5.588 -14.158 1.00 88.69 211 GLU A CA 1
ATOM 1650 C C . GLU A 1 211 ? 17.032 5.853 -14.584 1.00 88.69 211 GLU A C 1
ATOM 1652 O O . GLU A 1 211 ? 17.788 6.495 -13.845 1.00 88.69 211 GLU A O 1
ATOM 1657 N N . GLY A 1 212 ? 17.417 5.360 -15.762 1.00 76.38 212 GLY A N 1
ATOM 1658 C CA . GLY A 1 212 ? 18.729 5.614 -16.346 1.00 76.38 212 GLY A CA 1
ATOM 1659 C C . GLY A 1 212 ? 18.988 7.109 -16.556 1.00 76.38 212 GLY A C 1
ATOM 1660 O O . GLY A 1 212 ? 18.090 7.878 -16.904 1.00 76.38 212 GLY A O 1
ATOM 1661 N N . SER A 1 213 ? 20.233 7.542 -16.340 1.00 59.62 213 SER A N 1
ATOM 1662 C CA . SER A 1 213 ? 20.652 8.904 -16.675 1.00 59.62 213 SER A CA 1
ATOM 1663 C C . SER A 1 213 ? 20.825 9.032 -18.185 1.00 59.62 213 SER A C 1
ATOM 1665 O O . SER A 1 213 ? 21.597 8.279 -18.771 1.00 59.62 213 SER A O 1
ATOM 1667 N N . SER A 1 214 ? 20.154 10.007 -18.796 1.00 53.75 214 SER A N 1
ATOM 1668 C CA . SER A 1 214 ? 20.359 10.402 -20.194 1.00 53.75 214 SER A CA 1
ATOM 1669 C C . SER A 1 214 ? 21.839 10.724 -20.458 1.00 53.75 214 SER A C 1
ATOM 1671 O O . SER A 1 214 ? 22.294 11.820 -20.130 1.00 53.75 214 SER A O 1
ATOM 1673 N N . GLY A 1 215 ? 22.586 9.787 -21.045 1.00 46.00 215 GLY A N 1
ATOM 1674 C CA . GLY A 1 215 ? 23.987 9.949 -21.430 1.00 46.00 215 GLY A CA 1
ATOM 1675 C C . GLY A 1 215 ? 24.332 9.058 -22.623 1.00 46.00 215 GLY A C 1
ATOM 1676 O O . GLY A 1 215 ? 24.254 7.844 -22.491 1.00 46.00 215 GLY A O 1
ATOM 1677 N N . GLU A 1 216 ? 24.668 9.712 -23.743 1.00 50.78 216 GLU A N 1
ATOM 1678 C CA . GLU A 1 216 ? 25.227 9.271 -25.048 1.00 50.78 216 GLU A CA 1
ATOM 1679 C C . GLU A 1 216 ? 24.634 8.059 -25.792 1.00 50.78 216 GLU A C 1
ATOM 1681 O O . GLU A 1 216 ? 24.679 8.050 -27.022 1.00 50.78 216 GLU A O 1
ATOM 1686 N N . ASP A 1 217 ? 23.967 7.126 -25.125 1.00 48.94 217 ASP A N 1
ATOM 1687 C CA . ASP A 1 217 ? 23.193 6.073 -25.772 1.00 48.94 217 ASP A CA 1
ATOM 1688 C C . ASP A 1 217 ? 21.770 6.582 -26.016 1.00 48.94 217 ASP A C 1
ATOM 1690 O O . ASP A 1 217 ? 21.067 6.987 -25.089 1.00 48.94 217 ASP A O 1
ATOM 1694 N N . TRP A 1 218 ? 21.309 6.556 -27.266 1.00 46.47 218 TRP A N 1
ATOM 1695 C CA . TRP A 1 218 ? 19.996 7.070 -27.691 1.00 46.47 218 TRP A CA 1
ATOM 1696 C C . TRP A 1 218 ? 18.776 6.336 -27.082 1.00 46.47 218 TRP A C 1
ATOM 1698 O O . TRP A 1 218 ? 17.638 6.601 -27.464 1.00 46.47 218 TRP A O 1
ATOM 1708 N N . ASN A 1 219 ? 18.980 5.473 -26.081 1.00 48.12 219 ASN A N 1
ATOM 1709 C CA . ASN A 1 219 ? 17.942 4.877 -25.241 1.00 48.12 219 ASN A CA 1
ATOM 1710 C C . ASN A 1 219 ? 17.734 5.698 -23.954 1.00 48.12 219 ASN A C 1
ATOM 1712 O O . ASN A 1 219 ? 17.770 5.168 -22.842 1.00 48.12 219 ASN A O 1
ATOM 1716 N N . SER A 1 220 ? 17.482 6.999 -24.108 1.00 46.53 220 SER A N 1
ATOM 1717 C CA . SER A 1 220 ? 17.356 8.026 -23.056 1.00 46.53 220 SER A CA 1
ATOM 1718 C C . SER A 1 220 ? 16.176 7.850 -22.077 1.00 46.53 220 SER A C 1
ATOM 1720 O O . SER A 1 220 ? 15.739 8.821 -21.466 1.00 46.53 220 SER A O 1
ATOM 1722 N N . ASN A 1 221 ? 15.632 6.639 -21.934 1.00 59.75 221 ASN A N 1
ATOM 1723 C CA . ASN A 1 221 ? 14.464 6.327 -21.110 1.00 59.75 221 ASN A CA 1
ATOM 1724 C C . ASN A 1 221 ? 14.488 4.877 -20.578 1.00 59.75 221 ASN A C 1
ATOM 1726 O O . ASN A 1 221 ? 13.445 4.234 -20.458 1.00 59.75 221 ASN A O 1
ATOM 1730 N N . SER A 1 222 ? 15.671 4.320 -20.293 1.00 77.19 222 SER A N 1
ATOM 1731 C CA . SER A 1 222 ? 15.764 2.976 -19.713 1.00 77.19 222 SER A CA 1
ATOM 1732 C C . SER A 1 222 ? 15.279 2.991 -18.259 1.00 77.19 222 SER A C 1
ATOM 1734 O O . SER A 1 222 ? 15.958 3.464 -17.348 1.00 77.19 222 SER A O 1
ATOM 1736 N N . VAL A 1 223 ? 14.061 2.494 -18.043 1.00 89.06 223 VAL A N 1
ATOM 1737 C CA . VAL A 1 223 ? 13.553 2.172 -16.708 1.00 89.06 223 VAL A CA 1
ATOM 1738 C C . VAL A 1 223 ? 13.774 0.683 -16.489 1.00 89.06 223 VAL A C 1
ATOM 1740 O O . VAL A 1 223 ? 13.351 -0.132 -17.304 1.00 89.06 223 VAL A O 1
ATOM 1743 N N . SER A 1 224 ? 14.453 0.317 -15.408 1.00 92.38 224 SER A N 1
ATOM 1744 C CA . SER A 1 224 ? 14.702 -1.083 -15.058 1.00 92.38 224 SER A CA 1
ATOM 1745 C C . SER A 1 224 ? 14.237 -1.385 -13.641 1.00 92.38 224 SER A C 1
ATOM 1747 O O . SER A 1 224 ? 14.177 -0.496 -12.790 1.00 92.38 224 SER A O 1
ATOM 1749 N N . MET A 1 225 ? 13.889 -2.647 -13.394 1.00 94.75 225 MET A N 1
ATOM 1750 C CA . MET A 1 225 ? 13.519 -3.151 -12.075 1.00 94.75 225 MET A CA 1
ATOM 1751 C C . MET A 1 225 ? 14.392 -4.351 -11.719 1.00 94.75 225 MET A C 1
ATOM 1753 O O . MET A 1 225 ? 14.603 -5.234 -12.547 1.00 94.75 225 MET A O 1
ATOM 1757 N N . GLU A 1 226 ? 14.891 -4.379 -10.488 1.00 95.69 226 GLU A N 1
ATOM 1758 C CA . GLU A 1 226 ? 15.713 -5.464 -9.955 1.00 95.69 226 GLU A CA 1
ATOM 1759 C C . GLU A 1 226 ? 15.156 -5.989 -8.629 1.00 95.69 226 GLU A C 1
ATOM 1761 O O . GLU A 1 226 ? 14.612 -5.231 -7.815 1.00 95.69 226 GLU A O 1
ATOM 1766 N N . HIS A 1 227 ? 15.338 -7.290 -8.392 1.00 96.81 227 HIS A N 1
ATOM 1767 C CA . HIS A 1 227 ? 15.077 -7.898 -7.093 1.00 96.81 227 HIS A CA 1
ATOM 1768 C C . HIS A 1 227 ? 16.252 -7.612 -6.158 1.00 96.81 227 HIS A C 1
ATOM 1770 O O . HIS A 1 227 ? 17.388 -7.976 -6.455 1.00 96.81 227 HIS A O 1
ATOM 1776 N N . VAL A 1 228 ? 15.983 -6.990 -5.012 1.00 96.19 228 VAL A N 1
ATOM 1777 C CA . VAL A 1 228 ? 17.012 -6.685 -4.009 1.00 96.19 228 VAL A CA 1
ATOM 1778 C C . VAL A 1 228 ? 17.089 -7.792 -2.958 1.00 96.19 228 VAL A C 1
ATOM 1780 O O . VAL A 1 228 ? 18.168 -8.084 -2.445 1.00 96.19 228 VAL A O 1
ATOM 1783 N N . GLY A 1 229 ? 15.969 -8.419 -2.604 1.00 95.38 229 GLY A N 1
ATOM 1784 C CA . GLY A 1 229 ? 15.928 -9.578 -1.708 1.00 95.38 229 GLY A CA 1
ATOM 1785 C C . GLY A 1 229 ? 14.573 -9.766 -1.036 1.00 95.38 229 GLY A C 1
ATOM 1786 O O . GLY A 1 229 ? 13.703 -8.906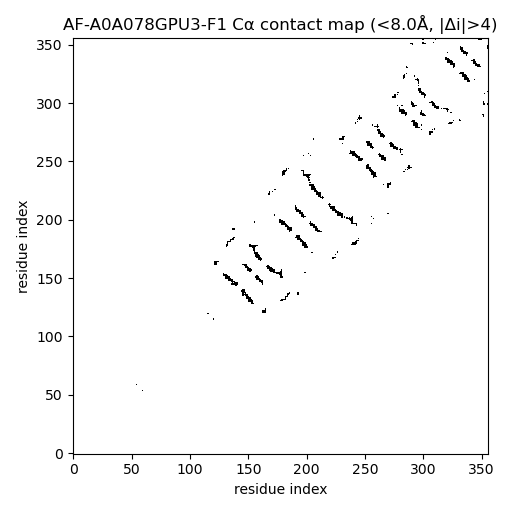 -1.129 1.00 95.38 229 GLY A O 1
ATOM 1787 N N . ALA A 1 230 ? 14.409 -10.869 -0.315 1.00 95.00 230 ALA A N 1
ATOM 1788 C CA . ALA A 1 230 ? 13.260 -11.100 0.556 1.00 95.00 230 ALA A CA 1
ATOM 1789 C C . ALA A 1 230 ? 13.513 -10.546 1.968 1.00 95.00 230 ALA A C 1
ATOM 1791 O O . ALA A 1 230 ? 14.666 -10.424 2.394 1.00 95.00 230 ALA A O 1
ATOM 1792 N N . PHE A 1 231 ? 12.442 -10.198 2.680 1.00 94.25 231 PHE A N 1
ATOM 1793 C CA . PHE A 1 231 ? 12.503 -9.934 4.117 1.00 94.25 231 PHE A CA 1
ATOM 1794 C C . PHE A 1 231 ? 12.440 -11.252 4.893 1.00 94.25 231 PHE A C 1
ATOM 1796 O O . PHE A 1 231 ? 11.740 -12.173 4.481 1.00 94.25 231 PHE A O 1
ATOM 1803 N N . ASP A 1 232 ? 13.150 -11.316 6.019 1.00 87.44 232 ASP A N 1
ATOM 1804 C CA . ASP A 1 232 ? 13.176 -12.473 6.928 1.00 87.44 232 ASP A CA 1
ATOM 1805 C C . ASP A 1 232 ? 11.887 -12.543 7.769 1.00 87.44 232 ASP A C 1
ATOM 1807 O O . ASP A 1 232 ? 11.872 -12.250 8.966 1.00 87.44 232 ASP A O 1
ATOM 1811 N N . VAL A 1 233 ? 10.764 -12.795 7.096 1.00 84.62 233 VAL A N 1
ATOM 1812 C CA . VAL A 1 233 ? 9.439 -12.978 7.698 1.00 84.62 233 VAL A CA 1
ATOM 1813 C C . VAL A 1 233 ? 9.173 -14.478 7.822 1.00 84.62 233 VAL A C 1
ATOM 1815 O O . VAL A 1 233 ? 9.646 -15.256 7.005 1.00 84.62 233 VAL A O 1
ATOM 1818 N N . ASP A 1 234 ? 8.430 -14.875 8.855 1.00 79.19 234 ASP A N 1
ATOM 1819 C CA . ASP A 1 234 ? 8.041 -16.266 9.106 1.00 79.19 234 ASP A CA 1
ATOM 1820 C C . ASP A 1 234 ? 7.415 -16.916 7.857 1.00 79.19 234 ASP A C 1
ATOM 1822 O O . ASP A 1 234 ? 6.467 -16.374 7.288 1.00 79.19 234 ASP A O 1
ATOM 1826 N N . ASP A 1 235 ? 7.921 -18.085 7.457 1.00 66.50 235 ASP A N 1
ATOM 1827 C CA . ASP A 1 235 ? 7.458 -18.844 6.286 1.00 66.50 235 ASP A CA 1
ATOM 1828 C C . ASP A 1 235 ? 5.979 -19.272 6.387 1.00 66.50 235 ASP A C 1
ATOM 1830 O O . ASP A 1 235 ? 5.362 -19.643 5.389 1.00 66.50 235 ASP A O 1
ATOM 1834 N N . SER A 1 236 ? 5.400 -19.225 7.592 1.00 66.12 236 SER A N 1
ATOM 1835 C CA . SER A 1 236 ? 3.981 -19.495 7.858 1.00 66.12 236 SER A CA 1
ATOM 1836 C C . SER A 1 236 ? 3.092 -18.243 7.868 1.00 66.12 236 SER A C 1
ATOM 1838 O O . SER A 1 236 ? 1.960 -18.297 8.350 1.00 66.12 236 SER A O 1
ATOM 1840 N N . ALA A 1 237 ? 3.591 -17.112 7.361 1.00 77.69 237 ALA A N 1
ATOM 1841 C CA . ALA A 1 237 ? 2.879 -15.842 7.391 1.00 77.69 237 ALA A CA 1
ATOM 1842 C C . ALA A 1 237 ? 1.559 -15.862 6.600 1.00 77.69 237 ALA A C 1
ATOM 1844 O O . ALA A 1 237 ? 1.467 -16.358 5.475 1.00 77.69 237 ALA A O 1
ATOM 1845 N N . ASP A 1 238 ? 0.542 -15.248 7.201 1.00 93.81 238 ASP A N 1
ATOM 1846 C CA . ASP A 1 238 ? -0.744 -14.996 6.566 1.00 93.81 238 ASP A CA 1
ATOM 1847 C C . ASP A 1 238 ? -0.611 -14.015 5.382 1.00 93.81 238 ASP A C 1
ATOM 1849 O O . ASP A 1 238 ? 0.353 -13.246 5.312 1.00 93.81 238 ASP A O 1
ATOM 1853 N N . PRO A 1 239 ? -1.590 -13.984 4.454 1.00 96.44 239 PRO A N 1
ATOM 1854 C CA . PRO A 1 239 ? -1.575 -13.079 3.307 1.00 96.44 239 PRO A CA 1
ATOM 1855 C C . PRO A 1 239 ? -1.300 -11.627 3.703 1.00 96.44 239 PRO A C 1
ATOM 1857 O O . PRO A 1 239 ? -1.975 -11.085 4.580 1.00 96.44 239 PRO A O 1
ATOM 1860 N N . VAL A 1 240 ? -0.355 -10.964 3.032 1.00 96.94 240 VAL A N 1
ATOM 1861 C CA . VAL A 1 240 ? -0.060 -9.550 3.304 1.00 96.94 240 VAL A CA 1
ATOM 1862 C C . VAL A 1 240 ? -1.205 -8.697 2.773 1.00 96.94 240 VAL A C 1
ATOM 1864 O O . VAL A 1 240 ? -1.515 -8.745 1.587 1.00 96.94 240 VAL A O 1
ATOM 1867 N N . THR A 1 241 ? -1.837 -7.897 3.623 1.00 95.81 241 THR A N 1
ATOM 1868 C CA . THR A 1 241 ? -2.998 -7.073 3.249 1.00 95.81 241 THR A CA 1
ATOM 1869 C C . THR A 1 241 ? -2.657 -5.596 3.099 1.00 95.81 241 THR A C 1
ATOM 1871 O O . THR A 1 241 ? -3.310 -4.891 2.333 1.00 95.81 241 THR A O 1
ATOM 1874 N N . LEU A 1 242 ? -1.623 -5.116 3.796 1.00 95.94 242 LEU A N 1
ATOM 1875 C CA . LEU A 1 242 ? -1.260 -3.702 3.816 1.00 95.94 242 LEU A CA 1
ATOM 1876 C C . LEU A 1 242 ? 0.252 -3.521 3.927 1.00 95.94 242 LEU A C 1
ATOM 1878 O O . LEU A 1 242 ? 0.913 -4.180 4.731 1.00 95.94 242 LEU A O 1
ATOM 1882 N N . LEU A 1 243 ? 0.777 -2.577 3.146 1.00 96.56 243 LEU A N 1
ATOM 1883 C CA . LEU A 1 243 ? 2.151 -2.096 3.231 1.00 96.56 243 LEU A CA 1
ATOM 1884 C C . LEU A 1 243 ? 2.165 -0.570 3.320 1.00 96.56 243 LEU A C 1
ATOM 1886 O O . LEU A 1 243 ? 1.536 0.099 2.506 1.00 96.56 243 LEU A O 1
ATOM 1890 N N . GLU A 1 244 ? 2.920 -0.023 4.270 1.00 95.31 244 GLU A N 1
ATOM 1891 C CA . GLU A 1 244 ? 3.127 1.423 4.423 1.00 95.31 244 GLU A CA 1
ATOM 1892 C C . GLU A 1 244 ? 4.582 1.720 4.801 1.00 95.31 244 GLU A C 1
ATOM 1894 O O . GLU A 1 244 ? 5.271 0.886 5.386 1.00 95.31 244 GLU A O 1
ATOM 1899 N N . VAL A 1 245 ? 5.071 2.922 4.484 1.00 94.81 245 VAL A N 1
ATOM 1900 C CA . VAL A 1 245 ? 6.430 3.352 4.844 1.00 94.81 245 VAL A CA 1
ATOM 1901 C C . VAL A 1 245 ? 6.384 4.541 5.788 1.00 94.81 245 VAL A C 1
ATOM 1903 O O . VAL A 1 245 ? 5.924 5.633 5.446 1.00 94.81 245 VAL A O 1
ATOM 1906 N N . HIS A 1 246 ? 6.956 4.354 6.973 1.00 93.19 246 HIS A N 1
ATOM 1907 C CA . HIS A 1 246 ? 7.085 5.393 7.978 1.00 93.19 246 HIS A CA 1
ATOM 1908 C C . HIS A 1 246 ? 8.517 5.936 8.041 1.00 93.19 246 HIS A C 1
ATOM 1910 O O . HIS A 1 246 ? 9.491 5.186 8.089 1.00 93.19 246 HIS A O 1
ATOM 1916 N N . HIS A 1 247 ? 8.647 7.263 8.056 1.00 91.56 247 HIS A N 1
ATOM 1917 C CA . HIS A 1 247 ? 9.936 7.953 8.054 1.00 91.56 247 HIS A CA 1
ATOM 1918 C C . HIS A 1 247 ? 10.258 8.483 9.454 1.00 91.56 247 HIS A C 1
ATOM 1920 O O . HIS A 1 247 ? 9.532 9.324 9.981 1.00 91.56 247 HIS A O 1
ATOM 1926 N N . VAL A 1 248 ? 11.384 8.050 10.023 1.00 89.00 248 VAL A N 1
ATOM 1927 C CA . VAL A 1 248 ? 11.913 8.541 11.302 1.00 89.00 248 VAL A CA 1
ATOM 1928 C C . VAL A 1 248 ? 13.307 9.117 11.067 1.00 89.00 248 VAL A C 1
ATOM 1930 O O . VAL A 1 248 ? 14.318 8.412 11.044 1.00 89.00 248 VAL A O 1
ATOM 1933 N N . GLY A 1 249 ? 13.371 10.431 10.849 1.00 87.31 249 GLY A N 1
ATOM 1934 C CA . GLY A 1 249 ? 14.610 11.098 10.450 1.00 87.31 249 GLY A CA 1
ATOM 1935 C C . GLY A 1 249 ? 15.092 10.593 9.087 1.00 87.31 249 GLY A C 1
ATOM 1936 O O . GLY A 1 249 ? 14.435 10.823 8.078 1.00 87.31 249 GLY A O 1
ATOM 1937 N N . ARG A 1 250 ? 16.246 9.914 9.057 1.00 86.62 250 ARG A N 1
ATOM 1938 C CA . ARG A 1 250 ? 16.793 9.274 7.841 1.00 86.62 250 ARG A CA 1
ATOM 1939 C C . ARG A 1 250 ? 16.468 7.785 7.734 1.00 86.62 250 ARG A C 1
ATOM 1941 O O . ARG A 1 250 ? 16.790 7.176 6.722 1.00 86.62 250 ARG A O 1
ATOM 1948 N N . VAL A 1 251 ? 15.879 7.204 8.777 1.00 90.06 251 VAL A N 1
ATOM 1949 C CA . VAL A 1 251 ? 15.530 5.785 8.814 1.00 90.06 251 VAL A CA 1
ATOM 1950 C C . VAL A 1 251 ? 14.115 5.620 8.286 1.00 90.06 251 VAL A C 1
ATOM 1952 O O . VAL A 1 251 ? 13.221 6.401 8.624 1.00 90.06 251 VAL A O 1
ATOM 1955 N N . ARG A 1 252 ? 13.914 4.599 7.460 1.00 92.94 252 ARG A N 1
ATOM 1956 C CA . ARG A 1 252 ? 12.601 4.203 6.962 1.00 92.94 252 ARG A CA 1
ATOM 1957 C C . ARG A 1 252 ? 12.253 2.837 7.520 1.00 92.94 252 ARG A C 1
ATOM 1959 O O . ARG A 1 252 ? 13.063 1.914 7.463 1.00 92.94 252 ARG A O 1
ATOM 1966 N N . TYR A 1 253 ? 11.050 2.748 8.061 1.00 95.38 253 TYR A N 1
ATOM 1967 C CA . TYR A 1 253 ? 10.452 1.506 8.513 1.00 95.38 253 TYR A CA 1
ATOM 1968 C C . TYR A 1 253 ? 9.337 1.138 7.548 1.00 95.38 253 TYR A C 1
ATOM 1970 O O . TYR A 1 253 ? 8.506 1.986 7.217 1.00 95.38 253 TYR A O 1
ATOM 1978 N N . ILE A 1 254 ? 9.331 -0.111 7.101 1.00 96.56 254 ILE A N 1
ATOM 1979 C CA . ILE A 1 254 ? 8.247 -0.672 6.307 1.00 96.56 254 ILE A CA 1
ATOM 1980 C C . ILE A 1 254 ? 7.314 -1.402 7.269 1.00 96.56 254 ILE A C 1
ATOM 1982 O O . ILE A 1 254 ? 7.746 -2.245 8.047 1.00 96.56 254 ILE A O 1
ATOM 1986 N N . LEU A 1 255 ? 6.042 -1.038 7.249 1.00 96.56 255 LEU A N 1
ATOM 1987 C CA . LEU A 1 255 ? 4.986 -1.641 8.045 1.00 96.56 255 LEU A CA 1
ATOM 1988 C C . LEU A 1 255 ? 4.252 -2.638 7.157 1.00 96.56 255 LEU A C 1
ATOM 1990 O O . LEU A 1 255 ? 3.714 -2.235 6.129 1.00 96.56 255 LEU A O 1
ATOM 1994 N N . ALA A 1 256 ? 4.236 -3.908 7.546 1.00 96.75 256 ALA A N 1
ATOM 1995 C CA . ALA A 1 256 ? 3.484 -4.964 6.882 1.00 96.75 256 ALA A CA 1
ATOM 1996 C C . ALA A 1 256 ? 2.385 -5.466 7.817 1.00 96.75 256 ALA A C 1
ATOM 1998 O O . ALA A 1 256 ? 2.668 -5.812 8.961 1.00 96.75 256 ALA A O 1
ATOM 1999 N N . THR A 1 257 ? 1.141 -5.480 7.345 1.00 96.56 257 THR A N 1
ATOM 2000 C CA . THR A 1 257 ? 0.016 -6.096 8.065 1.00 96.56 257 THR A CA 1
ATOM 2001 C C . THR A 1 257 ? -0.441 -7.322 7.299 1.00 96.56 257 THR A C 1
ATOM 2003 O O . THR A 1 257 ? -0.608 -7.250 6.079 1.00 96.56 257 THR A O 1
ATOM 2006 N N . ASP A 1 258 ? -0.640 -8.432 7.997 1.00 95.44 258 ASP A N 1
ATOM 2007 C CA . ASP A 1 258 ? -1.176 -9.656 7.410 1.00 95.44 258 ASP A CA 1
ATOM 2008 C C . ASP A 1 258 ? -2.697 -9.790 7.610 1.00 95.44 258 ASP A C 1
ATOM 2010 O O . ASP A 1 258 ? -3.362 -8.921 8.184 1.00 95.44 258 ASP A O 1
ATOM 2014 N N . LEU A 1 259 ? -3.279 -10.865 7.080 1.00 94.75 259 LEU A N 1
ATOM 2015 C CA . LEU A 1 259 ? -4.716 -11.120 7.154 1.00 94.75 259 LEU A CA 1
ATOM 2016 C C . LEU A 1 259 ? -5.205 -11.319 8.597 1.00 94.75 259 LEU A C 1
ATOM 2018 O O . LEU A 1 259 ? -6.353 -10.961 8.873 1.00 94.75 259 LEU A O 1
ATOM 2022 N N . SER A 1 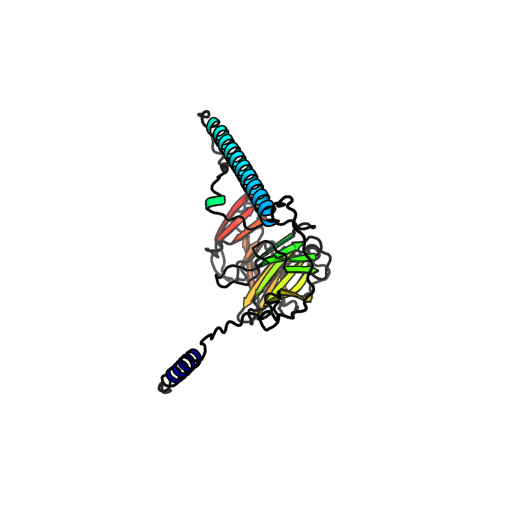260 ? -4.351 -11.835 9.491 1.00 94.12 260 SER A N 1
ATOM 2023 C CA . SER A 1 260 ? -4.644 -12.002 10.924 1.00 94.12 260 SER A CA 1
ATOM 2024 C C . SER A 1 260 ? -4.681 -10.675 11.686 1.00 94.12 260 SER A C 1
ATOM 2026 O O . SER A 1 260 ? -5.221 -10.603 12.787 1.00 94.12 260 SER A O 1
ATOM 2028 N N . GLY A 1 261 ? -4.124 -9.617 11.092 1.00 94.19 261 GLY A N 1
ATOM 2029 C CA . GLY A 1 261 ? -3.966 -8.305 11.702 1.00 94.19 261 GLY A CA 1
ATOM 2030 C C . GLY A 1 261 ? -2.629 -8.109 12.407 1.00 94.19 261 GLY A C 1
ATOM 2031 O O . GLY A 1 261 ? -2.382 -7.014 12.911 1.00 94.19 261 GLY A O 1
ATOM 2032 N N . LYS A 1 262 ? -1.735 -9.104 12.408 1.00 95.56 262 LYS A N 1
ATOM 2033 C CA . LYS A 1 262 ? -0.373 -8.938 12.918 1.00 95.56 262 LYS A CA 1
ATOM 2034 C C . LYS A 1 262 ? 0.350 -7.883 12.085 1.00 95.56 262 LYS A C 1
ATOM 2036 O O . LYS A 1 262 ? 0.392 -7.931 10.857 1.00 95.56 262 LYS A O 1
ATOM 2041 N N . LEU A 1 263 ? 0.932 -6.925 12.793 1.00 96.06 263 LEU A N 1
ATOM 2042 C CA . LEU A 1 263 ? 1.706 -5.826 12.249 1.00 96.06 263 LEU A CA 1
ATOM 2043 C C . LEU A 1 263 ? 3.191 -6.095 12.495 1.00 96.06 263 LEU A C 1
ATOM 2045 O O . LEU A 1 263 ? 3.662 -6.096 13.636 1.00 96.06 263 LEU A O 1
ATOM 2049 N N . THR A 1 264 ? 3.935 -6.285 11.415 1.00 96.25 264 THR A N 1
ATOM 2050 C CA . THR A 1 264 ? 5.381 -6.486 11.420 1.00 96.25 264 THR A CA 1
ATOM 2051 C C . THR A 1 264 ? 6.080 -5.233 10.908 1.00 96.25 264 THR A C 1
ATOM 2053 O O . THR A 1 264 ? 5.783 -4.711 9.835 1.00 96.25 264 THR A O 1
ATOM 2056 N N . VAL A 1 265 ? 7.032 -4.740 11.695 1.00 96.94 265 VAL A N 1
ATOM 2057 C CA . VAL A 1 265 ? 7.890 -3.609 11.349 1.00 96.94 265 VAL A CA 1
ATOM 2058 C C . VAL A 1 265 ? 9.191 -4.154 10.785 1.00 96.94 265 VAL A C 1
ATOM 2060 O O . VAL A 1 265 ? 9.899 -4.911 11.448 1.00 96.94 265 VAL A O 1
ATOM 2063 N N . LEU A 1 266 ? 9.519 -3.734 9.574 1.00 96.75 266 LEU A N 1
ATOM 2064 C CA . LEU A 1 266 ? 10.681 -4.159 8.813 1.00 96.75 266 LEU A CA 1
ATOM 2065 C C . LEU A 1 266 ? 11.614 -2.970 8.577 1.00 96.75 266 LEU A C 1
ATOM 2067 O O . LEU A 1 266 ? 11.181 -1.822 8.445 1.00 96.75 266 LEU A O 1
ATOM 2071 N N . THR A 1 267 ? 12.909 -3.239 8.499 1.00 95.19 267 THR A N 1
ATOM 2072 C CA . THR A 1 267 ? 13.943 -2.240 8.201 1.00 95.19 267 THR A CA 1
ATOM 2073 C C . THR A 1 267 ? 14.481 -2.420 6.785 1.00 95.19 267 THR A C 1
ATOM 2075 O O . THR A 1 267 ? 14.474 -3.519 6.241 1.00 95.19 267 THR A O 1
ATOM 2078 N N . GLU A 1 268 ? 15.001 -1.355 6.168 1.00 91.94 268 GLU A N 1
ATOM 2079 C CA . GLU A 1 268 ? 15.481 -1.394 4.769 1.00 91.94 268 GLU A CA 1
ATOM 2080 C C . GLU A 1 268 ? 16.639 -2.378 4.509 1.00 91.94 268 GLU A C 1
ATOM 2082 O O . GLU A 1 268 ? 16.915 -2.733 3.367 1.00 91.94 268 GLU A O 1
ATOM 2087 N N . ASN A 1 269 ? 17.323 -2.838 5.559 1.00 91.69 269 ASN A N 1
ATOM 2088 C CA . ASN A 1 269 ? 18.321 -3.914 5.499 1.00 91.69 269 ASN A CA 1
ATOM 2089 C C . ASN A 1 269 ? 17.693 -5.325 5.411 1.00 91.69 269 ASN A C 1
ATOM 2091 O O . ASN A 1 269 ? 18.434 -6.306 5.442 1.00 91.69 269 ASN A O 1
ATOM 2095 N N . ARG A 1 270 ? 16.362 -5.418 5.276 1.00 93.56 270 ARG A N 1
ATOM 2096 C CA . ARG A 1 270 ? 15.560 -6.645 5.149 1.00 93.56 270 ARG A CA 1
ATOM 2097 C C . ARG A 1 270 ? 15.414 -7.472 6.433 1.00 93.56 270 ARG A C 1
ATOM 2099 O O . ARG A 1 270 ? 15.079 -8.650 6.365 1.00 93.56 270 ARG A O 1
ATOM 2106 N N . THR A 1 271 ? 15.630 -6.866 7.600 1.00 94.31 271 THR A N 1
ATOM 2107 C CA . THR A 1 271 ? 15.423 -7.526 8.902 1.00 94.31 271 THR A CA 1
ATOM 2108 C C . THR A 1 271 ? 14.103 -7.117 9.551 1.00 94.31 271 THR A C 1
ATOM 2110 O O . THR A 1 271 ? 13.588 -6.024 9.303 1.00 94.31 271 THR A O 1
ATOM 2113 N N . VAL A 1 272 ? 13.579 -7.968 10.433 1.00 95.50 272 VAL A N 1
ATOM 2114 C CA . VAL A 1 272 ? 12.435 -7.638 11.292 1.00 95.50 272 VAL A CA 1
ATOM 2115 C C . VAL A 1 272 ? 12.907 -6.793 12.472 1.00 95.50 272 VAL A C 1
ATOM 2117 O O . VAL A 1 272 ? 13.772 -7.201 13.241 1.00 95.50 272 VAL A O 1
ATOM 2120 N N . TYR A 1 273 ? 12.321 -5.608 12.625 1.00 95.81 273 TYR A N 1
ATOM 2121 C CA . TYR A 1 273 ? 12.532 -4.741 13.783 1.00 95.81 273 TYR A CA 1
ATOM 2122 C C . TYR A 1 273 ? 11.681 -5.179 14.981 1.00 95.81 273 TYR A C 1
ATOM 2124 O O . TYR A 1 273 ? 12.143 -5.171 16.118 1.00 95.81 273 TYR A O 1
ATOM 2132 N N . GLY A 1 274 ? 10.436 -5.582 14.724 1.00 95.56 274 GLY A N 1
ATOM 2133 C CA . GLY A 1 274 ? 9.527 -6.104 15.739 1.00 95.56 274 GLY A CA 1
ATOM 2134 C C . GLY A 1 274 ? 8.169 -6.462 15.149 1.00 95.56 274 GLY A C 1
ATOM 2135 O O . GLY A 1 274 ? 7.859 -6.092 14.019 1.00 95.56 274 GLY A O 1
ATOM 2136 N N . SER A 1 275 ? 7.348 -7.183 15.909 1.00 95.44 275 SER A N 1
ATOM 2137 C CA . SER A 1 275 ? 5.973 -7.515 15.525 1.00 95.44 275 SER A CA 1
ATOM 2138 C C . SER A 1 275 ? 5.029 -7.344 16.705 1.00 95.44 275 SER A C 1
ATOM 2140 O O . SER A 1 275 ? 5.410 -7.598 17.846 1.00 95.44 275 SER A O 1
ATOM 2142 N N . VAL A 1 276 ? 3.804 -6.923 16.420 1.00 96.06 276 VAL A N 1
ATOM 2143 C CA . VAL A 1 276 ? 2.733 -6.704 17.395 1.00 96.06 276 VAL A CA 1
ATOM 2144 C C . VAL A 1 276 ? 1.404 -7.144 16.792 1.00 96.06 276 VAL A C 1
ATOM 2146 O O . VAL A 1 276 ? 1.233 -7.097 15.579 1.00 96.06 276 VAL A O 1
ATOM 2149 N N . ILE A 1 277 ? 0.463 -7.575 17.627 1.00 96.00 277 ILE A N 1
ATOM 2150 C CA . ILE A 1 277 ? -0.874 -7.988 17.190 1.00 96.00 277 ILE A CA 1
ATOM 2151 C C . ILE A 1 277 ? -1.876 -7.033 17.854 1.00 96.00 277 ILE A C 1
ATOM 2153 O O . ILE A 1 277 ? -2.053 -7.118 19.072 1.00 96.00 277 ILE A O 1
ATOM 2157 N N . PRO A 1 278 ? -2.452 -6.074 17.105 1.00 95.12 278 PRO A N 1
ATOM 2158 C CA . PRO A 1 278 ? -3.557 -5.239 17.569 1.00 95.12 278 PRO A CA 1
ATOM 2159 C C . PRO A 1 278 ? -4.801 -6.091 17.866 1.00 95.12 278 PRO A C 1
ATOM 2161 O O . PRO A 1 278 ? -4.939 -7.195 17.338 1.00 95.12 278 PRO A O 1
ATOM 2164 N N . THR A 1 279 ? -5.724 -5.589 18.688 1.00 94.44 279 THR A N 1
ATOM 2165 C CA . THR A 1 279 ? -6.987 -6.300 18.966 1.00 94.44 279 THR A CA 1
ATOM 2166 C C . THR A 1 279 ? -7.925 -6.307 17.763 1.00 94.44 279 THR A C 1
ATOM 2168 O O . THR A 1 279 ? -8.754 -7.207 17.635 1.00 94.44 279 THR A O 1
ATOM 2171 N N . SER A 1 280 ? -7.784 -5.322 16.874 1.00 94.00 280 SER A N 1
ATOM 2172 C CA . SER A 1 280 ? -8.578 -5.171 15.658 1.00 94.00 280 SER A CA 1
ATOM 2173 C C . SER A 1 280 ? -7.677 -4.950 14.448 1.00 94.00 280 SER A C 1
ATOM 2175 O O . SER A 1 280 ? -6.715 -4.182 14.510 1.00 94.00 280 SER A O 1
ATOM 2177 N N . ARG A 1 281 ? -7.974 -5.614 13.326 1.00 95.31 281 ARG A N 1
ATOM 2178 C CA . ARG A 1 281 ? -7.089 -5.619 12.155 1.00 95.31 281 ARG A CA 1
ATOM 2179 C C . ARG A 1 281 ? -6.914 -4.210 11.566 1.00 95.31 281 ARG A C 1
ATOM 2181 O O . ARG A 1 281 ? -7.920 -3.579 11.237 1.00 95.31 281 ARG A O 1
ATOM 2188 N N . PRO A 1 282 ? -5.672 -3.724 11.369 1.00 96.56 282 PRO A N 1
ATOM 2189 C CA . PRO A 1 282 ? -5.409 -2.473 10.660 1.00 96.56 282 PRO A CA 1
ATOM 2190 C C . PRO A 1 282 ? -5.892 -2.524 9.208 1.00 96.56 282 PRO A C 1
ATOM 2192 O O . PRO A 1 282 ? -5.628 -3.488 8.493 1.00 96.56 282 PRO A O 1
ATOM 2195 N N . LEU A 1 283 ? -6.563 -1.463 8.763 1.00 95.88 283 LEU A N 1
ATOM 2196 C CA . LEU A 1 283 ? -7.080 -1.326 7.397 1.00 95.88 283 LEU A CA 1
ATOM 2197 C C . LEU A 1 283 ? -6.353 -0.243 6.599 1.00 95.88 283 LEU A C 1
ATOM 2199 O O . LEU A 1 283 ? -6.202 -0.359 5.386 1.00 95.88 283 LEU A O 1
ATOM 2203 N N . VAL A 1 284 ? -5.911 0.825 7.263 1.00 94.88 284 VAL A N 1
ATOM 2204 C CA . VAL A 1 284 ? -5.181 1.919 6.618 1.00 94.88 284 VAL A CA 1
ATOM 2205 C C . VAL A 1 284 ? -4.319 2.657 7.634 1.00 94.88 284 VAL A C 1
ATOM 2207 O O . VAL A 1 284 ? -4.737 2.888 8.769 1.00 94.88 284 VAL A O 1
ATOM 2210 N N . PHE A 1 285 ? -3.129 3.077 7.213 1.00 93.56 285 PHE A N 1
ATOM 2211 C CA . PHE A 1 285 ? -2.268 3.964 7.989 1.00 93.56 285 PHE A CA 1
ATOM 2212 C C . PHE A 1 285 ? -2.457 5.419 7.570 1.00 93.56 285 PHE A C 1
ATOM 2214 O O . PHE A 1 285 ? -2.559 5.756 6.389 1.00 93.56 285 PHE A O 1
ATOM 2221 N N . LEU A 1 286 ? -2.434 6.309 8.555 1.00 90.44 286 LEU A N 1
ATOM 2222 C CA . LEU A 1 286 ? -2.307 7.732 8.318 1.00 90.44 286 LEU A CA 1
ATOM 2223 C C . LEU A 1 286 ? -0.881 8.025 7.845 1.00 90.44 286 LEU A C 1
ATOM 2225 O O . LEU A 1 286 ? 0.074 7.895 8.611 1.00 90.44 286 LEU A O 1
ATOM 2229 N N . LYS A 1 287 ? -0.737 8.456 6.588 1.00 84.88 287 LYS A N 1
ATOM 2230 C CA . LYS A 1 287 ? 0.568 8.712 5.959 1.00 84.88 287 LYS A CA 1
ATOM 2231 C C . LYS A 1 287 ? 1.510 9.505 6.861 1.00 84.88 287 LYS A C 1
ATOM 2233 O O . LYS A 1 287 ? 1.161 10.564 7.386 1.00 84.88 287 LYS A O 1
ATOM 2238 N N . GLN A 1 288 ? 2.744 9.011 6.971 1.00 81.50 288 GLN A N 1
ATOM 2239 C CA . GLN A 1 288 ? 3.814 9.601 7.790 1.00 81.50 288 GLN A CA 1
ATOM 2240 C C . GLN A 1 288 ? 3.490 9.707 9.290 1.00 81.50 288 GLN A C 1
ATOM 2242 O O . GLN A 1 288 ? 4.169 10.434 10.015 1.00 81.50 288 GLN A O 1
ATOM 2247 N N . ARG A 1 289 ? 2.497 8.969 9.790 1.00 85.12 289 ARG A N 1
ATOM 2248 C CA . ARG A 1 289 ? 2.223 8.801 11.219 1.00 85.12 289 ARG A CA 1
ATOM 2249 C C . ARG A 1 289 ? 2.077 7.317 11.530 1.00 85.12 289 ARG A C 1
ATOM 2251 O O . ARG A 1 289 ? 1.661 6.534 10.690 1.00 85.12 289 ARG A O 1
ATOM 2258 N N . LEU A 1 290 ? 2.425 6.929 12.748 1.00 91.31 290 LEU A N 1
ATOM 2259 C CA . LEU A 1 290 ? 2.188 5.572 13.248 1.00 91.31 290 LEU A CA 1
ATOM 2260 C C . LEU A 1 290 ? 0.791 5.492 13.861 1.00 91.31 290 LEU A C 1
ATOM 2262 O O . LEU A 1 290 ? 0.627 5.069 14.998 1.00 91.31 290 LEU A O 1
ATOM 2266 N N . LEU A 1 291 ? -0.187 6.007 13.121 1.00 92.88 291 LEU A N 1
ATOM 2267 C CA . LEU A 1 291 ? -1.601 6.027 13.461 1.00 92.88 291 LEU A CA 1
ATOM 2268 C C . LEU A 1 291 ? -2.335 5.279 12.357 1.00 92.88 291 LEU A C 1
ATOM 2270 O O . LEU A 1 291 ? -2.009 5.461 11.185 1.00 92.88 291 LEU A O 1
ATOM 2274 N N . PHE A 1 292 ? -3.302 4.453 12.716 1.00 94.00 292 PHE A N 1
ATOM 2275 C CA . PHE A 1 292 ? -4.042 3.630 11.769 1.00 94.00 292 PHE A CA 1
ATOM 2276 C C . PHE A 1 292 ? -5.497 3.478 12.191 1.00 94.00 292 PHE A C 1
ATOM 2278 O O . PHE A 1 292 ? -5.830 3.605 13.366 1.00 94.00 292 PHE A O 1
ATOM 2285 N N . LEU A 1 293 ? -6.359 3.215 11.214 1.00 95.00 293 LEU A N 1
ATOM 2286 C CA . LEU A 1 293 ? -7.739 2.799 11.451 1.00 95.00 293 LEU A CA 1
ATOM 2287 C C . LEU A 1 293 ? -7.822 1.279 11.336 1.00 95.00 293 LEU A C 1
ATOM 2289 O O . LEU A 1 293 ? -7.112 0.677 10.525 1.00 95.00 293 LEU A O 1
ATOM 2293 N N . THR A 1 294 ? -8.680 0.675 12.146 1.00 95.56 294 THR A N 1
ATOM 2294 C CA . THR A 1 294 ? -8.914 -0.770 12.207 1.00 95.56 294 THR A CA 1
ATOM 2295 C C . THR A 1 294 ? -10.365 -1.098 11.855 1.00 95.56 294 THR A C 1
ATOM 2297 O O . THR A 1 294 ? -11.175 -0.202 11.624 1.00 95.56 294 THR A O 1
ATOM 2300 N N . GLU A 1 295 ? -10.723 -2.381 11.819 1.00 95.06 295 GLU A N 1
ATOM 2301 C CA . GLU A 1 295 ? -12.104 -2.818 11.562 1.00 95.06 295 GLU A CA 1
ATOM 2302 C C . GLU A 1 295 ? -13.119 -2.281 12.584 1.00 95.06 295 GLU A C 1
ATOM 2304 O O . GLU A 1 295 ? -14.280 -2.082 12.239 1.00 95.06 295 GLU A O 1
ATOM 2309 N N . SER A 1 296 ? -12.700 -2.010 13.822 1.00 94.06 296 SER A N 1
ATOM 2310 C CA . SER A 1 296 ? -13.592 -1.583 14.914 1.00 94.06 296 SER A CA 1
ATOM 2311 C C . SER A 1 296 ? -13.167 -0.285 15.613 1.00 94.06 296 SER A C 1
ATOM 2313 O O . SER A 1 296 ? -13.808 0.141 16.575 1.00 94.06 296 SER A O 1
ATOM 2315 N N . GLY A 1 297 ? -12.091 0.366 15.166 1.00 93.44 297 GLY A N 1
ATOM 2316 C CA . GLY A 1 297 ? -11.526 1.497 15.891 1.00 93.44 297 GLY A CA 1
ATOM 2317 C C . GLY A 1 297 ? -10.339 2.168 15.216 1.00 93.44 297 GLY A C 1
ATOM 2318 O O . GLY A 1 297 ? -10.218 2.221 13.991 1.00 93.44 297 GLY A O 1
ATOM 2319 N N . ALA A 1 298 ? -9.460 2.706 16.051 1.00 93.81 298 ALA A N 1
ATOM 2320 C CA . ALA A 1 298 ? -8.199 3.307 15.662 1.00 93.81 298 ALA A CA 1
ATOM 2321 C C . ALA A 1 298 ? -7.078 2.846 16.597 1.00 93.81 298 ALA A C 1
ATOM 2323 O O . ALA A 1 298 ? -7.309 2.497 17.757 1.00 93.81 298 ALA A O 1
ATOM 2324 N N . GLY A 1 299 ? -5.850 2.874 16.092 1.00 94.50 299 GLY A N 1
ATOM 2325 C CA . GLY A 1 299 ? -4.666 2.470 16.828 1.00 94.50 299 GLY A CA 1
ATOM 2326 C C . GLY A 1 299 ? -3.468 3.374 16.573 1.00 94.50 299 GLY A C 1
ATOM 2327 O O . GLY A 1 299 ? -3.377 4.067 15.556 1.00 94.50 299 GLY A O 1
ATOM 2328 N N . SER A 1 300 ? -2.518 3.343 17.502 1.00 94.81 300 SER A N 1
ATOM 2329 C CA . SER A 1 300 ? -1.192 3.923 17.339 1.00 94.81 300 SER A CA 1
ATOM 2330 C C . SER A 1 300 ? -0.106 2.919 17.692 1.00 94.81 300 SER A C 1
ATOM 2332 O O . SER A 1 300 ? -0.284 2.092 18.584 1.00 94.81 300 SER A O 1
ATOM 2334 N N . LEU A 1 301 ? 1.033 2.995 17.002 1.00 94.69 301 LEU A N 1
ATOM 2335 C CA . LEU A 1 301 ? 2.213 2.184 17.291 1.00 94.69 301 LEU A CA 1
ATOM 2336 C C . LEU A 1 301 ? 3.343 3.074 17.815 1.00 94.69 301 LEU A C 1
ATOM 2338 O O . LEU A 1 301 ? 3.795 3.991 17.132 1.00 94.69 301 LEU A O 1
ATOM 2342 N N . ASP A 1 302 ? 3.858 2.766 19.002 1.00 92.94 302 ASP A N 1
ATOM 2343 C CA . ASP A 1 302 ? 5.134 3.308 19.465 1.00 92.94 302 ASP A CA 1
ATOM 2344 C C . ASP A 1 302 ? 6.277 2.397 19.004 1.00 92.94 302 ASP A C 1
ATOM 2346 O O . ASP A 1 302 ? 6.480 1.319 19.562 1.00 92.94 302 ASP A O 1
ATOM 2350 N N . LEU A 1 303 ? 7.054 2.851 18.015 1.00 92.00 303 LEU A N 1
ATOM 2351 C CA . LEU A 1 303 ? 8.214 2.111 17.508 1.00 92.00 303 LEU A CA 1
ATOM 2352 C C . LEU A 1 303 ? 9.271 1.841 18.583 1.00 92.00 303 LEU A C 1
ATOM 2354 O O . LEU A 1 303 ? 9.956 0.833 18.505 1.00 92.00 303 LEU A O 1
ATOM 2358 N N . ARG A 1 304 ? 9.440 2.702 19.593 1.00 91.50 304 ARG A N 1
ATOM 2359 C CA . ARG A 1 304 ? 10.499 2.489 20.592 1.00 91.50 304 ARG A CA 1
ATOM 2360 C C . ARG A 1 304 ? 10.177 1.314 21.505 1.00 91.50 304 ARG A C 1
ATOM 2362 O O . ARG A 1 304 ? 11.069 0.544 21.847 1.00 91.50 304 ARG A O 1
ATOM 2369 N N . SER A 1 305 ? 8.932 1.239 21.965 1.00 93.25 305 SER A N 1
ATOM 2370 C CA . SER A 1 305 ? 8.495 0.200 22.899 1.00 93.25 305 SER A CA 1
ATOM 2371 C C . SER A 1 305 ? 7.849 -0.998 22.211 1.00 93.25 305 SER A C 1
ATOM 2373 O O . SER A 1 305 ? 7.616 -2.002 22.881 1.00 93.25 305 SER A O 1
ATOM 2375 N N . MET A 1 306 ? 7.566 -0.895 20.907 1.00 94.69 306 MET A N 1
ATOM 2376 C CA . MET A 1 306 ? 6.753 -1.846 20.150 1.00 94.69 306 MET A CA 1
ATOM 2377 C C . MET A 1 306 ? 5.433 -2.142 20.870 1.00 94.69 306 MET A C 1
ATOM 2379 O O . MET A 1 306 ? 5.053 -3.292 21.069 1.00 94.69 306 MET A O 1
ATOM 2383 N N . LYS A 1 307 ? 4.744 -1.084 21.313 1.00 94.69 307 LYS A N 1
ATOM 2384 C CA . LYS A 1 307 ? 3.433 -1.181 21.965 1.00 94.69 307 LYS A CA 1
ATOM 2385 C C . LYS A 1 307 ? 2.373 -0.471 21.149 1.00 94.69 307 LYS A C 1
ATOM 2387 O O . LYS A 1 307 ? 2.622 0.604 20.602 1.00 94.69 307 LYS A O 1
ATOM 2392 N N . ILE A 1 308 ? 1.188 -1.069 21.133 1.00 94.88 308 ILE A N 1
ATOM 2393 C CA . ILE A 1 308 ? 0.005 -0.501 20.503 1.00 94.88 308 ILE A CA 1
ATOM 2394 C C . ILE A 1 308 ? -0.850 0.182 21.571 1.00 94.88 308 ILE A C 1
ATOM 2396 O O . ILE A 1 308 ? -0.971 -0.310 22.696 1.00 94.88 308 ILE A O 1
ATOM 2400 N N . ARG A 1 309 ? -1.433 1.325 21.218 1.00 94.38 309 ARG A N 1
ATOM 2401 C CA . ARG A 1 309 ? -2.573 1.920 21.926 1.00 94.38 309 ARG A CA 1
ATOM 2402 C C . ARG A 1 309 ? -3.772 1.875 20.997 1.00 94.38 309 ARG A C 1
ATOM 2404 O O . ARG A 1 309 ? -3.609 2.186 19.824 1.00 94.38 309 ARG A O 1
ATOM 2411 N N . GLU A 1 310 ? -4.939 1.508 21.506 1.00 93.56 310 GLU A N 1
ATOM 2412 C CA . GLU A 1 310 ? -6.157 1.359 20.705 1.00 93.56 310 GLU A CA 1
ATOM 2413 C C . GLU A 1 310 ? -7.317 2.095 21.365 1.00 93.56 310 GLU A C 1
ATOM 2415 O O . GLU A 1 310 ? -7.394 2.176 22.593 1.00 93.56 310 GLU A O 1
ATOM 2420 N N . THR A 1 311 ? -8.208 2.608 20.525 1.00 91.69 311 THR A N 1
ATOM 2421 C CA . THR A 1 311 ? -9.465 3.240 20.917 1.00 91.69 311 THR A CA 1
ATOM 2422 C C . THR A 1 311 ? -10.551 2.717 19.985 1.00 91.69 311 THR A C 1
ATOM 2424 O O . THR A 1 311 ? -10.369 2.697 18.766 1.00 91.69 311 THR A O 1
ATOM 2427 N N . GLU A 1 312 ? -11.675 2.276 20.540 1.00 90.75 312 GLU A N 1
ATOM 2428 C CA . GLU A 1 312 ? -12.835 1.856 19.749 1.00 90.75 312 GLU A CA 1
ATOM 2429 C C . GLU A 1 312 ? -13.500 3.063 19.076 1.00 90.75 312 GLU A C 1
ATOM 2431 O O . GLU A 1 312 ? -13.503 4.169 19.620 1.00 90.75 312 GLU A O 1
ATOM 2436 N N . CYS A 1 313 ? -14.076 2.866 17.890 1.00 86.69 313 CYS A N 1
ATOM 2437 C CA . CYS A 1 313 ? -14.818 3.926 17.216 1.00 86.69 313 CYS A CA 1
ATOM 2438 C C . CYS A 1 313 ? -16.272 3.929 17.705 1.00 86.69 313 CYS A C 1
ATOM 2440 O O . CYS A 1 313 ? -17.056 3.023 17.401 1.00 86.69 313 CYS A O 1
ATOM 2442 N N . GLU A 1 314 ? -16.634 4.963 18.465 1.00 83.25 314 GLU A N 1
ATOM 2443 C CA . GLU A 1 314 ? -18.014 5.182 18.890 1.00 83.25 314 GLU A CA 1
ATOM 2444 C C . GLU A 1 314 ? -18.929 5.333 17.663 1.00 83.25 314 GLU A C 1
ATOM 2446 O O . GLU A 1 314 ? -18.653 6.109 16.750 1.00 83.25 314 GLU A O 1
ATOM 2451 N N . GLY A 1 315 ? -20.040 4.593 17.644 1.00 81.38 315 GLY A N 1
ATOM 2452 C CA . GLY A 1 315 ? -21.035 4.668 16.571 1.00 81.38 315 GLY A CA 1
ATOM 2453 C C . GLY A 1 315 ? -20.932 3.585 15.496 1.00 81.38 315 GLY A C 1
ATOM 2454 O O . GLY A 1 315 ? -21.817 3.525 14.647 1.00 81.38 315 GLY A O 1
ATOM 2455 N N . LEU A 1 316 ? -19.943 2.683 15.560 1.00 83.94 316 LEU A N 1
ATOM 2456 C CA . LEU A 1 316 ? -19.915 1.501 14.687 1.00 83.94 316 LEU A CA 1
ATOM 2457 C C . LEU A 1 316 ? -20.976 0.448 15.049 1.00 83.94 316 LEU A C 1
ATOM 2459 O O . LEU A 1 316 ? -21.243 -0.424 14.239 1.00 83.94 316 LEU A O 1
ATOM 2463 N N . ASN A 1 317 ? -21.611 0.507 16.227 1.00 79.88 317 ASN A N 1
ATOM 2464 C CA . ASN A 1 317 ? -22.733 -0.371 16.615 1.00 79.88 317 ASN A CA 1
ATOM 2465 C C . ASN A 1 317 ? -22.493 -1.879 16.357 1.00 79.88 317 ASN A C 1
ATOM 2467 O O . ASN A 1 317 ? -23.413 -2.594 15.969 1.00 79.88 317 ASN A O 1
ATOM 2471 N N . HIS A 1 318 ? -21.263 -2.362 16.573 1.00 80.31 318 HIS A N 1
ATOM 2472 C CA . HIS A 1 318 ? -20.793 -3.730 16.270 1.00 80.31 318 HIS A CA 1
ATOM 2473 C C . HIS A 1 318 ? -20.631 -4.085 14.778 1.00 80.31 318 HIS A C 1
ATOM 2475 O O . HIS A 1 318 ? -20.201 -5.192 14.460 1.00 80.31 318 HIS A O 1
ATOM 2481 N N . SER A 1 319 ? -20.919 -3.151 13.876 1.00 90.12 319 SER A N 1
ATOM 2482 C CA . SER A 1 319 ? -20.581 -3.214 12.456 1.00 90.12 319 SER A CA 1
ATOM 2483 C C . SER A 1 319 ? -19.064 -3.085 12.274 1.00 90.12 319 SER A C 1
ATOM 2485 O O . SER A 1 319 ? -18.413 -2.299 12.967 1.00 90.12 319 SER A O 1
ATOM 2487 N N . LEU A 1 320 ? -18.480 -3.856 11.354 1.00 94.19 320 LEU A N 1
ATOM 2488 C CA . LEU A 1 320 ? -17.039 -3.820 11.083 1.00 94.19 320 LEU A CA 1
ATOM 2489 C C . LEU A 1 320 ? -16.752 -3.023 9.818 1.00 94.19 320 LEU A C 1
ATOM 2491 O O . LEU A 1 320 ? -17.325 -3.290 8.761 1.00 94.19 320 LEU A O 1
ATOM 2495 N N . ALA A 1 321 ? -15.821 -2.082 9.897 1.00 95.31 321 ALA A N 1
ATOM 2496 C CA . ALA A 1 321 ? -15.307 -1.399 8.726 1.00 95.31 321 ALA A CA 1
ATOM 2497 C C . ALA A 1 321 ? -14.621 -2.391 7.779 1.00 95.31 321 ALA A C 1
ATOM 2499 O O . ALA A 1 321 ? -13.880 -3.278 8.201 1.00 95.31 321 ALA A O 1
ATOM 2500 N N . ARG A 1 322 ? -14.870 -2.241 6.477 1.00 94.50 322 ARG A N 1
ATOM 2501 C CA . ARG A 1 322 ? -14.238 -3.049 5.423 1.00 94.50 322 ARG A CA 1
ATOM 2502 C C . ARG A 1 322 ? -13.121 -2.309 4.716 1.00 94.50 322 ARG A C 1
ATOM 2504 O O . ARG A 1 322 ? -12.165 -2.928 4.263 1.00 94.50 322 ARG A O 1
ATOM 2511 N N . SER A 1 323 ? -13.249 -0.995 4.602 1.00 94.50 323 SER A N 1
ATOM 2512 C CA . SER A 1 323 ? -12.262 -0.160 3.938 1.00 94.50 323 SER A CA 1
ATOM 2513 C C . SER A 1 323 ? -12.348 1.265 4.451 1.00 94.50 323 SER A C 1
ATOM 2515 O O . SER A 1 323 ? -13.427 1.739 4.812 1.00 94.50 323 SER A O 1
ATOM 2517 N N . TYR A 1 324 ? -11.205 1.939 4.426 1.00 95.06 324 TYR A N 1
ATOM 2518 C CA . TYR A 1 324 ? -11.071 3.359 4.684 1.00 95.06 324 TYR A CA 1
ATOM 2519 C C . TYR A 1 324 ? -10.138 3.985 3.657 1.00 95.06 324 TYR A C 1
ATOM 2521 O O . TYR A 1 324 ? -9.185 3.363 3.190 1.00 95.06 324 TYR A O 1
ATOM 2529 N N . VAL A 1 325 ? -10.364 5.263 3.381 1.00 94.31 325 VAL A N 1
ATOM 2530 C CA . VAL A 1 325 ? -9.462 6.122 2.625 1.00 94.31 325 VAL A CA 1
ATOM 2531 C C . VAL A 1 325 ? -9.316 7.432 3.385 1.00 94.31 325 VAL A C 1
ATOM 2533 O O . VAL A 1 325 ? -10.309 8.100 3.672 1.00 94.31 325 VAL A O 1
ATOM 2536 N N . PHE A 1 326 ? -8.076 7.800 3.711 1.00 93.38 326 PHE A N 1
ATOM 2537 C CA . PHE A 1 326 ? -7.775 9.128 4.241 1.00 93.38 326 PHE A CA 1
ATO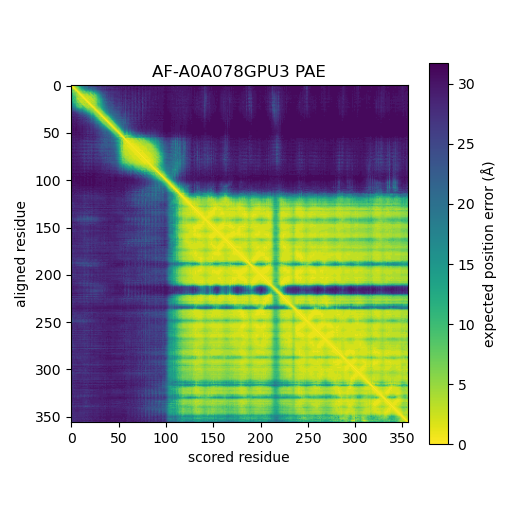M 2538 C C . PHE A 1 326 ? -7.892 10.185 3.144 1.00 93.38 326 PHE A C 1
ATOM 2540 O O . PHE A 1 326 ? -7.450 9.982 2.011 1.00 93.38 326 PHE A O 1
ATOM 2547 N N . ASP A 1 327 ? -8.448 11.333 3.508 1.00 91.81 327 ASP A N 1
ATOM 2548 C CA . ASP A 1 327 ? -8.553 12.493 2.645 1.00 91.81 327 ASP A CA 1
ATOM 2549 C C . ASP A 1 327 ? -7.148 13.013 2.286 1.00 91.81 327 ASP A C 1
ATOM 2551 O O . ASP A 1 327 ? -6.254 13.154 3.130 1.00 91.81 327 ASP A O 1
ATOM 2555 N N . ALA A 1 328 ? -6.934 13.265 0.995 1.00 85.75 328 ALA A N 1
ATOM 2556 C CA . ALA A 1 328 ? -5.647 13.711 0.479 1.00 85.75 328 ALA A CA 1
ATOM 2557 C C . ALA A 1 328 ? -5.305 15.153 0.898 1.00 85.75 328 ALA A C 1
ATOM 2559 O O . ALA A 1 328 ? -4.120 15.487 0.999 1.00 85.75 328 ALA A O 1
ATOM 2560 N N . THR A 1 329 ? -6.312 16.003 1.133 1.00 84.38 329 THR A N 1
ATOM 2561 C CA . THR A 1 329 ? -6.147 17.398 1.564 1.00 84.38 329 THR A CA 1
ATOM 2562 C C . THR A 1 329 ? -6.269 17.522 3.083 1.00 84.38 329 THR A C 1
ATOM 2564 O O . THR A 1 329 ? -5.429 18.164 3.718 1.00 84.38 329 THR A O 1
ATOM 2567 N N . GLU A 1 330 ? -7.242 16.838 3.686 1.00 81.06 330 GLU A N 1
ATOM 2568 C CA . GLU A 1 330 ? -7.521 16.854 5.125 1.00 81.06 330 GLU A CA 1
ATOM 2569 C C . GLU A 1 330 ? -6.974 15.593 5.810 1.00 81.06 330 GLU A C 1
ATOM 2571 O O . GLU A 1 330 ? -7.710 14.678 6.153 1.00 81.06 330 GLU A O 1
ATOM 2576 N N . ARG A 1 331 ? -5.658 15.545 6.057 1.00 80.38 331 ARG A N 1
ATOM 2577 C CA . ARG A 1 331 ? -4.950 14.313 6.475 1.00 80.38 331 ARG A CA 1
ATOM 2578 C C . ARG A 1 331 ? -5.578 13.538 7.645 1.00 80.38 331 ARG A C 1
ATOM 2580 O O . ARG A 1 331 ? -5.423 12.330 7.699 1.00 80.38 331 ARG A O 1
ATOM 2587 N N . SER A 1 332 ? -6.231 14.192 8.601 1.00 86.12 332 SER A N 1
ATOM 2588 C CA . SER A 1 332 ? -6.856 13.531 9.760 1.00 86.12 332 SER A CA 1
ATOM 2589 C C . SER A 1 332 ? -8.264 12.988 9.498 1.00 86.12 332 SER A C 1
ATOM 2591 O O . SER A 1 332 ? -8.869 12.416 10.397 1.00 86.12 332 SER A O 1
ATOM 2593 N N . LYS A 1 333 ? -8.808 13.182 8.301 1.00 92.75 333 LYS A N 1
ATOM 2594 C CA . LYS A 1 333 ? -10.159 12.778 7.928 1.00 92.75 333 LYS A CA 1
ATOM 2595 C C . LYS A 1 333 ? -10.115 11.540 7.060 1.00 92.75 333 LYS A C 1
ATOM 2597 O O . LYS A 1 333 ? -9.276 11.442 6.170 1.00 92.75 333 LYS A O 1
ATOM 2602 N N . ALA A 1 334 ? -11.022 10.610 7.304 1.00 94.12 334 ALA A N 1
ATOM 2603 C CA . ALA A 1 334 ? -11.164 9.401 6.519 1.00 94.12 334 ALA A CA 1
ATOM 2604 C C . ALA A 1 334 ? -12.631 9.119 6.213 1.00 94.12 334 ALA A C 1
ATOM 2606 O O . ALA A 1 334 ? -13.532 9.470 6.978 1.00 94.12 334 ALA A O 1
ATOM 2607 N N . TYR A 1 335 ? -12.851 8.438 5.098 1.00 94.75 335 TYR A N 1
ATOM 2608 C CA . TYR A 1 335 ? -14.152 7.926 4.695 1.00 94.75 335 TYR A CA 1
ATOM 2609 C C . TYR A 1 335 ? -14.034 6.431 4.450 1.00 94.75 335 TYR A C 1
ATOM 2611 O O . TYR A 1 335 ? -12.979 5.954 4.038 1.00 94.75 335 TYR A O 1
ATOM 2619 N N . GLY A 1 336 ? -15.098 5.687 4.700 1.00 94.75 336 GLY A N 1
ATOM 2620 C CA . GLY A 1 336 ? -15.085 4.239 4.576 1.00 94.75 336 GLY A CA 1
ATOM 2621 C C . GLY A 1 336 ? -16.482 3.662 4.488 1.00 94.75 336 GLY A C 1
ATOM 2622 O O . GLY A 1 336 ? -17.465 4.399 4.394 1.00 94.75 336 GLY A O 1
ATOM 2623 N N . PHE A 1 337 ? -16.568 2.340 4.534 1.00 94.88 337 PHE A N 1
ATOM 2624 C CA . PHE 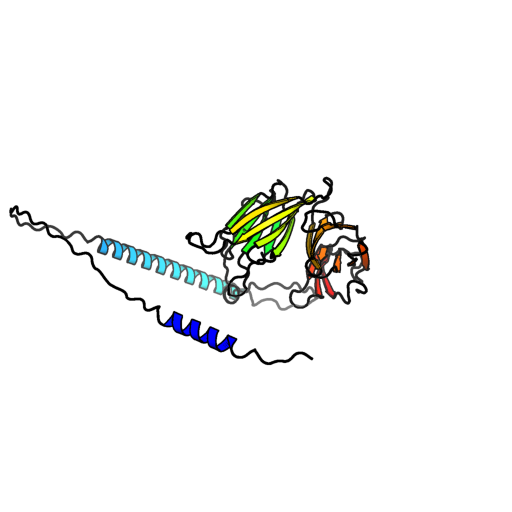A 1 337 ? -17.846 1.649 4.626 1.00 94.88 337 PHE A CA 1
ATOM 2625 C C . PHE A 1 337 ? -17.748 0.387 5.479 1.00 94.88 337 PHE A C 1
ATOM 2627 O O . PHE A 1 337 ? -16.671 -0.205 5.612 1.00 94.88 337 PHE A O 1
ATOM 2634 N N . THR A 1 338 ? -18.873 -0.007 6.068 1.00 95.06 338 THR A N 1
ATOM 2635 C CA . THR A 1 338 ? -18.976 -1.184 6.937 1.00 95.06 338 THR A CA 1
ATOM 2636 C C . THR A 1 338 ? -19.380 -2.452 6.185 1.00 95.06 338 THR A C 1
ATOM 2638 O O . THR A 1 338 ? -19.752 -2.421 5.010 1.00 95.06 338 THR A O 1
ATOM 2641 N N . SER A 1 339 ? -19.328 -3.596 6.871 1.00 93.25 339 SER A N 1
ATOM 2642 C CA . SER A 1 339 ? -19.838 -4.881 6.387 1.00 93.25 339 SER A CA 1
ATOM 2643 C C . SER A 1 339 ? -21.327 -4.847 6.052 1.00 93.25 339 SER A C 1
ATOM 2645 O O . SER A 1 339 ? -21.750 -5.582 5.165 1.00 93.25 339 SER A O 1
ATOM 2647 N N . GLU A 1 340 ? -22.085 -3.969 6.710 1.00 91.50 340 GLU A N 1
ATOM 2648 C CA . GLU A 1 340 ? -23.524 -3.777 6.500 1.00 91.50 340 GLU A CA 1
ATOM 2649 C C . GLU A 1 340 ? -23.837 -2.746 5.399 1.00 91.50 340 GLU A C 1
ATOM 2651 O O . GLU A 1 340 ? -24.999 -2.457 5.115 1.00 91.50 340 GLU A O 1
ATOM 2656 N N . GLY A 1 341 ? -22.809 -2.187 4.749 1.00 89.56 341 GLY A N 1
ATOM 2657 C CA . GLY A 1 341 ? -22.967 -1.203 3.675 1.00 89.56 341 GLY A CA 1
ATOM 2658 C C . GLY A 1 341 ? -23.238 0.223 4.163 1.00 89.56 341 GLY A C 1
ATOM 2659 O O . GLY A 1 341 ? -23.674 1.068 3.379 1.00 89.56 341 GLY A O 1
ATOM 2660 N N . GLU A 1 342 ? -22.981 0.513 5.438 1.00 90.31 342 GLU A N 1
ATOM 2661 C CA . GLU A 1 342 ? -23.096 1.862 5.994 1.00 90.31 342 GLU A CA 1
ATOM 2662 C C . GLU A 1 342 ? -21.871 2.689 5.602 1.00 90.31 342 GLU A C 1
ATOM 2664 O O . GLU A 1 342 ? -20.758 2.168 5.540 1.00 90.31 342 GLU A O 1
ATOM 2669 N N . ILE A 1 343 ? -22.057 3.987 5.357 1.00 92.44 343 ILE A N 1
ATOM 2670 C CA . ILE A 1 343 ? -20.956 4.905 5.044 1.00 92.44 343 ILE A CA 1
ATOM 2671 C C . ILE A 1 343 ? -20.402 5.471 6.348 1.00 92.44 343 ILE A C 1
ATOM 2673 O O . ILE A 1 343 ? -21.142 6.006 7.172 1.00 92.44 343 ILE A O 1
ATOM 2677 N N . ILE A 1 344 ? -19.084 5.401 6.496 1.00 91.56 344 ILE A N 1
ATOM 2678 C CA . ILE A 1 344 ? -18.358 5.882 7.664 1.00 91.56 344 ILE A CA 1
ATOM 2679 C C . ILE A 1 344 ? -17.643 7.183 7.303 1.00 91.56 344 ILE A C 1
ATOM 2681 O O . ILE A 1 344 ? -16.987 7.280 6.265 1.00 91.56 344 ILE A O 1
ATOM 2685 N N . HIS A 1 345 ? -17.723 8.166 8.194 1.00 92.19 345 HIS A N 1
ATOM 2686 C CA . HIS A 1 345 ? -16.915 9.378 8.151 1.00 92.19 345 HIS A CA 1
ATOM 2687 C C . HIS A 1 345 ? -16.220 9.551 9.502 1.00 92.19 345 HIS A C 1
ATOM 2689 O O . HIS A 1 345 ? -16.880 9.697 10.528 1.00 92.19 345 HIS A O 1
ATOM 2695 N N . VAL A 1 346 ? -14.889 9.511 9.495 1.00 89.81 346 VAL A N 1
ATOM 2696 C CA . VAL A 1 346 ? -14.051 9.523 10.700 1.00 89.81 346 VAL A CA 1
ATOM 2697 C C . VAL A 1 346 ? -13.138 10.736 10.671 1.00 89.81 346 VAL A C 1
ATOM 2699 O O . VAL A 1 346 ? -12.518 11.044 9.654 1.00 89.81 346 VAL A O 1
ATOM 2702 N N . LEU A 1 347 ? -13.021 11.399 11.818 1.00 89.25 347 LEU A N 1
ATOM 2703 C CA . LEU A 1 347 ? -12.032 12.440 12.049 1.00 89.25 347 LEU A CA 1
ATOM 2704 C C . LEU A 1 347 ? -11.133 12.001 13.206 1.00 89.25 347 LEU A C 1
ATOM 2706 O O . LEU A 1 347 ? -11.570 11.954 14.353 1.00 89.25 347 LEU A O 1
ATOM 2710 N N . LEU A 1 348 ? -9.883 11.681 12.894 1.00 84.62 348 LEU A N 1
ATOM 2711 C CA . LEU A 1 348 ? -8.901 11.235 13.870 1.00 84.62 348 LEU A CA 1
ATOM 2712 C C . LEU A 1 348 ? -8.233 12.445 14.523 1.00 84.62 348 LEU A C 1
ATOM 2714 O O . LEU A 1 348 ? -7.472 13.174 13.879 1.00 84.62 348 LEU A O 1
ATOM 2718 N N . HIS A 1 349 ? -8.487 12.660 15.809 1.00 81.50 349 HIS A N 1
ATOM 2719 C CA . HIS A 1 349 ? -7.915 13.786 16.537 1.00 81.50 349 HIS A CA 1
ATOM 2720 C C . HIS A 1 349 ? -6.707 13.340 17.358 1.00 81.50 349 HIS A C 1
ATOM 2722 O O . HIS A 1 349 ? -6.719 12.273 17.958 1.00 81.50 349 HIS A O 1
ATOM 2728 N N . GLY A 1 350 ? -5.677 14.187 17.441 1.00 77.50 350 GLY A N 1
ATOM 2729 C CA . GLY A 1 350 ? -4.561 14.004 18.374 1.00 77.50 350 GLY A CA 1
ATOM 2730 C C . GLY A 1 350 ? -3.245 13.498 17.767 1.00 77.50 350 GLY A C 1
ATOM 2731 O O . GLY A 1 350 ? -2.924 13.763 16.602 1.00 77.50 350 GLY A O 1
ATOM 2732 N N . ASP A 1 351 ? -2.434 12.846 18.603 1.00 77.31 351 ASP A N 1
ATOM 2733 C CA . ASP A 1 351 ? -1.088 12.355 18.287 1.00 77.31 351 ASP A CA 1
ATOM 2734 C C . ASP A 1 351 ? -0.901 10.867 18.642 1.00 77.31 351 ASP A C 1
ATOM 2736 O O . ASP A 1 351 ? -1.810 10.207 19.133 1.00 77.31 351 ASP A O 1
ATOM 2740 N N . ILE A 1 352 ? 0.291 10.317 18.381 1.00 75.62 352 ILE A N 1
ATOM 2741 C CA . ILE A 1 352 ? 0.610 8.896 18.635 1.00 75.62 352 ILE A CA 1
ATOM 2742 C C . ILE A 1 352 ? 0.397 8.520 20.115 1.00 75.62 352 ILE A C 1
ATOM 2744 O O . ILE A 1 352 ? 0.101 7.366 20.423 1.00 75.62 352 ILE A O 1
ATOM 2748 N N . MET A 1 353 ? 0.523 9.475 21.039 1.00 77.06 353 MET A N 1
ATOM 2749 C CA . MET A 1 353 ? 0.375 9.245 22.476 1.00 77.06 353 MET A CA 1
ATOM 2750 C C . MET A 1 353 ? -1.064 9.461 22.952 1.00 77.06 353 MET A C 1
ATOM 2752 O O . MET A 1 353 ? -1.509 8.763 23.861 1.00 77.06 353 MET A O 1
ATOM 2756 N N . ASN A 1 354 ? -1.779 10.408 22.355 1.00 77.06 354 ASN A N 1
ATOM 2757 C CA . ASN A 1 354 ? -3.113 10.839 22.734 1.00 77.06 354 ASN A CA 1
ATOM 2758 C C . ASN A 1 354 ? -3.934 11.032 21.456 1.00 77.06 354 ASN A C 1
ATOM 2760 O O . ASN A 1 354 ? -4.003 12.150 20.945 1.00 77.06 354 ASN A O 1
ATOM 2764 N N . PHE A 1 355 ? -4.537 9.960 20.937 1.00 75.81 355 PHE A N 1
ATOM 2765 C CA . PHE A 1 355 ? -5.499 10.045 19.838 1.00 75.81 355 PHE A CA 1
ATOM 2766 C C . PHE A 1 355 ? -6.912 9.707 20.321 1.00 75.81 355 PHE A C 1
ATOM 2768 O O . PHE A 1 355 ? -7.081 8.977 21.302 1.00 75.81 355 PHE A O 1
ATOM 2775 N N . LYS A 1 356 ? -7.910 10.287 19.655 1.00 63.75 356 LYS A N 1
ATOM 2776 C CA . LYS A 1 356 ? -9.337 10.060 19.880 1.00 63.75 356 LYS A CA 1
ATOM 2777 C C . LYS A 1 356 ? -10.073 9.965 18.558 1.00 63.75 356 LYS A C 1
ATOM 2779 O O . LYS A 1 356 ? -9.732 10.759 17.643 1.00 63.75 356 LYS A O 1
#